Protein AF-A0A176W1T3-F1 (afdb_monomer)

Structure (mmCIF, N/CA/C/O backbone):
data_AF-A0A176W1T3-F1
#
_entry.id   AF-A0A176W1T3-F1
#
loop_
_atom_site.group_PDB
_atom_site.id
_atom_site.type_symbol
_atom_site.label_atom_id
_atom_site.label_alt_id
_atom_site.label_comp_id
_atom_site.label_asym_id
_atom_site.label_entity_id
_atom_site.label_seq_id
_atom_site.pdbx_PDB_ins_code
_atom_site.Cartn_x
_atom_site.Cartn_y
_atom_site.Cartn_z
_atom_site.occupancy
_atom_site.B_iso_or_equiv
_atom_site.auth_seq_id
_atom_site.auth_comp_id
_atom_site.auth_asym_id
_atom_site.auth_atom_id
_atom_site.pdbx_PDB_model_num
ATOM 1 N N . MET A 1 1 ? 8.256 38.496 1.716 1.00 48.00 1 MET A N 1
ATOM 2 C CA . MET A 1 1 ? 7.468 38.099 0.531 1.00 48.00 1 MET A CA 1
ATOM 3 C C . MET A 1 1 ? 6.874 36.731 0.816 1.00 48.00 1 MET A C 1
ATOM 5 O O . MET A 1 1 ? 7.625 35.849 1.205 1.00 48.00 1 MET A O 1
ATOM 9 N N . ARG A 1 2 ? 5.545 36.595 0.754 1.00 49.47 2 ARG A N 1
ATOM 10 C CA . ARG A 1 2 ? 4.837 35.318 0.936 1.00 49.47 2 ARG A CA 1
ATOM 11 C C . ARG A 1 2 ? 4.674 34.691 -0.448 1.00 49.47 2 ARG A C 1
ATOM 13 O O . ARG A 1 2 ? 4.168 35.376 -1.330 1.00 49.47 2 ARG A O 1
ATOM 20 N N . LEU A 1 3 ? 5.127 33.454 -0.632 1.00 58.56 3 LEU A N 1
ATOM 21 C CA . LEU A 1 3 ? 4.857 32.675 -1.840 1.00 58.56 3 LEU A CA 1
ATOM 22 C C . LEU A 1 3 ? 3.615 31.823 -1.566 1.00 58.56 3 LEU A C 1
ATOM 24 O O . LEU A 1 3 ? 3.625 30.981 -0.670 1.00 58.56 3 LEU A O 1
ATOM 28 N N . ILE A 1 4 ? 2.542 32.140 -2.283 1.00 64.44 4 ILE A N 1
ATOM 29 C CA . ILE A 1 4 ? 1.335 31.327 -2.417 1.00 64.44 4 ILE A CA 1
ATOM 30 C C . ILE A 1 4 ? 1.689 30.300 -3.497 1.00 64.44 4 ILE A C 1
ATOM 32 O O . ILE A 1 4 ? 2.109 30.700 -4.581 1.00 64.44 4 ILE A O 1
ATOM 36 N N . LEU A 1 5 ? 1.647 29.010 -3.164 1.00 71.56 5 LEU A N 1
ATOM 37 C CA . LEU A 1 5 ? 1.772 27.938 -4.149 1.00 71.56 5 LEU A CA 1
ATOM 38 C C . LEU A 1 5 ? 0.344 27.577 -4.559 1.00 71.56 5 LEU A C 1
ATOM 40 O O . LEU A 1 5 ? -0.431 27.133 -3.714 1.00 71.56 5 LEU A O 1
ATOM 44 N N . ASP A 1 6 ? 0.007 27.868 -5.810 1.00 65.88 6 ASP A N 1
ATOM 45 C CA . ASP A 1 6 ? -1.298 27.597 -6.398 1.00 65.88 6 ASP A CA 1
ATOM 46 C C . ASP A 1 6 ? -1.494 26.088 -6.618 1.00 65.88 6 ASP A C 1
ATOM 48 O O . ASP A 1 6 ? -0.641 25.399 -7.184 1.00 65.88 6 ASP A O 1
ATOM 52 N N . ASP A 1 7 ? -2.636 25.596 -6.139 1.00 62.62 7 ASP A N 1
ATOM 53 C CA . ASP A 1 7 ? -3.204 24.289 -6.448 1.00 62.62 7 ASP A CA 1
ATOM 54 C C . ASP A 1 7 ? -3.820 24.331 -7.854 1.00 62.62 7 ASP A C 1
ATOM 56 O O . ASP A 1 7 ? -4.924 24.847 -8.018 1.00 62.62 7 ASP A O 1
ATOM 60 N N . ASP A 1 8 ? -3.166 23.731 -8.852 1.00 58.78 8 ASP A N 1
ATOM 61 C CA . ASP A 1 8 ? -3.794 23.461 -10.151 1.00 58.78 8 ASP A CA 1
ATOM 62 C C . ASP A 1 8 ? -3.938 21.956 -10.402 1.00 58.78 8 ASP A C 1
ATOM 64 O O . ASP A 1 8 ? -3.079 21.243 -10.923 1.00 58.78 8 ASP A O 1
ATOM 68 N N . SER A 1 9 ? -5.123 21.508 -10.000 1.00 59.03 9 SER A N 1
ATOM 69 C CA . SER A 1 9 ? -5.827 20.308 -10.425 1.00 59.03 9 SER A CA 1
ATOM 70 C C . SER A 1 9 ? -5.917 20.220 -11.956 1.00 59.03 9 SER A C 1
ATOM 72 O O . SER A 1 9 ? -6.606 21.021 -12.587 1.00 59.03 9 SER A O 1
ATOM 74 N N . SER A 1 10 ? -5.361 19.159 -12.546 1.00 61.75 10 SER A N 1
ATOM 75 C CA . SER A 1 10 ? -5.777 18.695 -13.874 1.00 61.75 10 SER A CA 1
ATOM 76 C C . SER A 1 10 ? -5.846 17.169 -13.918 1.00 61.75 10 SER A C 1
ATOM 78 O O . SER A 1 10 ? -4.853 16.473 -14.115 1.00 61.75 10 SER A O 1
ATOM 80 N N . THR A 1 11 ? -7.050 16.638 -13.703 1.00 57.16 11 THR A N 1
ATOM 81 C CA . THR A 1 11 ? -7.417 15.248 -14.008 1.00 57.16 11 THR A CA 1
ATOM 82 C C . THR A 1 11 ? -8.229 15.233 -15.302 1.00 57.16 11 THR A C 1
ATOM 84 O O . THR A 1 11 ? -9.449 15.084 -15.309 1.00 57.16 11 THR A O 1
ATOM 87 N N . GLU A 1 12 ? -7.544 15.404 -16.434 1.00 51.72 12 GLU A N 1
ATOM 88 C CA . GLU A 1 12 ? -8.120 15.175 -17.761 1.00 51.72 12 GLU A CA 1
ATOM 89 C C . GLU A 1 12 ? -8.316 13.661 -17.973 1.00 51.72 12 GLU A C 1
ATOM 91 O O . GLU A 1 12 ? -7.441 12.939 -18.450 1.00 51.72 12 GLU A O 1
ATOM 96 N N . SER A 1 13 ? -9.487 13.155 -17.583 1.00 53.06 13 SER A N 1
ATOM 97 C CA . SER A 1 13 ? -9.918 11.789 -17.887 1.00 53.06 13 SER A CA 1
ATOM 98 C C . SER A 1 13 ? -10.352 11.684 -19.351 1.00 53.06 13 SER A C 1
ATOM 100 O O . SER A 1 13 ? -11.488 12.003 -19.704 1.00 53.06 13 SER A O 1
ATOM 102 N N . ARG A 1 14 ? -9.463 11.190 -20.221 1.00 57.47 14 ARG A N 1
ATOM 103 C CA . ARG A 1 14 ? -9.829 10.728 -21.569 1.00 57.47 14 ARG A CA 1
ATOM 104 C C . ARG A 1 14 ? -10.506 9.360 -21.495 1.00 57.47 14 ARG A C 1
ATOM 106 O O . ARG A 1 14 ? -9.849 8.324 -21.444 1.00 57.47 14 ARG A O 1
ATOM 113 N N . ALA A 1 15 ? -11.833 9.361 -21.566 1.00 56.00 15 ALA A N 1
ATOM 114 C CA . ALA A 1 15 ? -12.613 8.183 -21.918 1.00 56.00 15 ALA A CA 1
ATOM 115 C C . ALA A 1 15 ? -12.431 7.881 -23.418 1.00 56.00 15 ALA A C 1
ATOM 117 O O . ALA A 1 15 ? -12.989 8.566 -24.276 1.00 56.00 15 ALA A O 1
ATOM 118 N N . VAL A 1 16 ? -11.635 6.862 -23.747 1.00 58.06 16 VAL A N 1
ATOM 119 C CA . VAL A 1 16 ? -11.536 6.338 -25.115 1.00 58.06 16 VAL A CA 1
ATOM 120 C C . VAL A 1 16 ? -12.655 5.322 -25.318 1.00 58.06 16 VAL A C 1
ATOM 122 O O . VAL A 1 16 ? -12.616 4.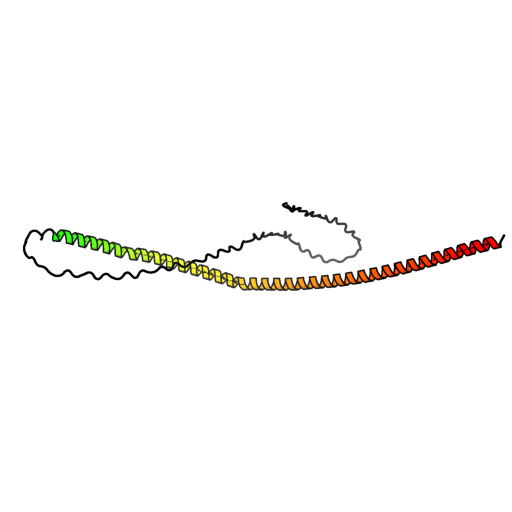209 -24.802 1.00 58.06 16 VAL A O 1
ATOM 125 N N . ALA A 1 17 ? -13.665 5.730 -26.083 1.00 58.53 17 ALA A N 1
ATOM 126 C CA . ALA A 1 17 ? -14.702 4.851 -26.595 1.00 58.53 17 ALA A CA 1
ATOM 127 C C . ALA A 1 17 ? -14.081 3.788 -27.517 1.00 58.53 17 ALA A C 1
ATOM 129 O O . ALA A 1 17 ? -13.533 4.097 -28.577 1.00 58.53 17 ALA A O 1
ATOM 130 N N . SER A 1 18 ? -14.179 2.523 -27.116 1.00 51.31 18 SER A N 1
ATOM 131 C CA . SER A 1 18 ? -13.812 1.370 -27.932 1.00 51.31 18 SER A CA 1
ATOM 132 C C . SER A 1 18 ? -14.786 1.244 -29.106 1.00 51.31 18 SER A C 1
ATOM 134 O O . SER A 1 18 ? -15.924 0.811 -28.937 1.00 51.31 18 SER A O 1
ATOM 136 N N . ARG A 1 19 ? -14.353 1.624 -30.315 1.00 55.66 19 ARG A N 1
ATOM 137 C CA . ARG A 1 19 ? -15.086 1.324 -31.551 1.00 55.66 19 ARG A CA 1
ATOM 138 C C . ARG A 1 19 ? -14.600 0.002 -32.132 1.00 55.66 19 ARG A C 1
ATOM 140 O O . ARG A 1 19 ? -13.658 -0.068 -32.912 1.00 55.66 19 ARG A O 1
ATOM 147 N N . GLU A 1 20 ? -15.311 -1.023 -31.703 1.00 58.28 20 GLU A N 1
ATOM 148 C CA . GLU A 1 20 ? -15.532 -2.322 -32.321 1.00 58.28 20 GLU A CA 1
ATOM 149 C C . GLU A 1 20 ? -15.503 -2.297 -33.867 1.00 58.28 20 GLU A C 1
ATOM 151 O O . GLU A 1 20 ? -16.330 -1.655 -34.519 1.00 58.28 20 GLU A O 1
ATOM 156 N N . ARG A 1 21 ? -14.553 -3.036 -34.454 1.00 53.75 21 ARG A N 1
ATOM 157 C CA . ARG A 1 21 ? -14.669 -3.645 -35.789 1.00 53.75 21 ARG A CA 1
ATOM 158 C C . ARG A 1 21 ? -14.002 -5.016 -35.759 1.00 53.75 21 ARG A C 1
ATOM 160 O O . ARG A 1 21 ? -12.808 -5.147 -36.001 1.00 53.75 21 ARG A O 1
ATOM 167 N N . SER A 1 22 ? -14.792 -6.034 -35.439 1.00 55.31 22 SER A N 1
ATOM 168 C CA . SER A 1 22 ? -14.441 -7.431 -35.662 1.00 55.31 22 SER A CA 1
ATOM 169 C C . SER A 1 22 ? -14.725 -7.779 -37.125 1.00 55.31 22 SER A C 1
ATOM 171 O O . SER A 1 22 ? -15.868 -7.951 -37.547 1.00 55.31 22 SER A O 1
ATOM 173 N N . THR A 1 23 ? -13.670 -7.850 -37.935 1.00 62.97 23 THR A N 1
ATOM 174 C CA . THR A 1 23 ? -13.753 -8.427 -39.279 1.00 62.97 23 THR A CA 1
ATOM 175 C C . THR A 1 23 ? -13.847 -9.941 -39.125 1.00 62.97 23 THR A C 1
ATOM 177 O O . THR A 1 23 ? -12.887 -10.607 -38.748 1.00 62.97 23 THR A O 1
ATOM 180 N N . ARG A 1 24 ? -15.048 -10.469 -39.355 1.00 55.59 24 ARG A N 1
ATOM 181 C CA . ARG A 1 24 ? -15.372 -11.894 -39.358 1.00 55.59 24 ARG A CA 1
ATOM 182 C C . ARG A 1 24 ? -14.963 -12.486 -40.706 1.00 55.59 24 ARG A C 1
ATOM 184 O O . ARG A 1 24 ? -15.693 -12.322 -41.679 1.00 55.59 24 ARG A O 1
ATOM 191 N N . GLU A 1 25 ? -13.829 -13.180 -40.767 1.00 58.53 25 GLU A N 1
ATOM 192 C CA . GLU A 1 25 ? -13.607 -14.159 -41.835 1.00 58.53 25 GLU A CA 1
ATOM 193 C C . GLU A 1 25 ? -14.461 -15.397 -41.552 1.00 58.53 25 GLU A C 1
ATOM 195 O O . GLU A 1 25 ? -14.388 -16.019 -40.491 1.00 58.53 25 GLU A O 1
ATOM 200 N N . ALA A 1 26 ? -15.348 -15.695 -42.496 1.00 59.84 26 ALA A N 1
ATOM 201 C CA . ALA A 1 26 ? -16.238 -16.836 -42.476 1.00 59.84 26 ALA A CA 1
ATOM 202 C C . ALA A 1 26 ? -15.537 -18.034 -43.128 1.00 59.84 26 ALA A C 1
ATOM 204 O O . ALA A 1 26 ? -15.505 -18.144 -44.351 1.00 59.84 26 ALA A O 1
ATOM 205 N N . GLY A 1 27 ? -15.000 -18.933 -42.304 1.00 63.62 27 GLY A N 1
ATOM 206 C CA . GLY A 1 27 ? -14.684 -20.304 -42.701 1.00 63.62 27 GLY A CA 1
ATOM 207 C C . GLY A 1 27 ? -15.820 -21.250 -42.276 1.00 63.62 27 GLY A C 1
ATOM 208 O O . GLY A 1 27 ? -16.266 -21.154 -41.129 1.00 63.62 27 GLY A O 1
ATOM 209 N N . PRO A 1 28 ? -16.324 -22.131 -43.157 1.00 62.34 28 PRO A N 1
ATOM 210 C CA . PRO A 1 28 ? -17.235 -23.216 -42.789 1.00 62.34 28 PRO A CA 1
ATOM 211 C C . PRO A 1 28 ? -16.367 -24.353 -42.203 1.00 62.34 28 PRO A C 1
ATOM 213 O O . PRO A 1 28 ? -15.275 -24.604 -42.687 1.00 62.34 28 PRO A O 1
ATOM 216 N N . GLU A 1 29 ? -16.673 -24.977 -41.071 1.00 51.97 29 GLU A N 1
ATOM 217 C CA . GLU A 1 29 ? -17.660 -26.046 -40.953 1.00 51.97 29 GLU A CA 1
ATOM 218 C C . GLU A 1 29 ? -17.771 -26.457 -39.475 1.00 51.97 29 GLU A C 1
ATOM 220 O O . GLU A 1 29 ? -16.791 -26.806 -38.825 1.00 51.97 29 GLU A O 1
ATOM 225 N N . ALA A 1 30 ? -19.002 -26.409 -38.970 1.00 56.12 30 ALA A N 1
ATOM 226 C CA . ALA A 1 30 ? -19.657 -27.526 -38.299 1.00 56.12 30 ALA A CA 1
ATOM 227 C C . ALA A 1 30 ? -18.855 -28.318 -37.238 1.00 56.12 30 ALA A C 1
ATOM 229 O O . ALA A 1 30 ? -18.073 -29.209 -37.549 1.00 56.12 30 ALA A O 1
ATOM 230 N N . ASN A 1 31 ? -19.200 -28.136 -35.959 1.00 54.75 31 ASN A N 1
ATOM 231 C CA . ASN A 1 31 ? -20.106 -29.076 -35.292 1.00 54.75 31 ASN A CA 1
ATOM 232 C C . ASN A 1 31 ? -20.513 -28.596 -33.895 1.00 54.75 31 ASN A C 1
ATOM 234 O O . ASN A 1 31 ? -19.821 -27.857 -33.202 1.00 54.75 31 ASN A O 1
ATOM 238 N N . MET A 1 32 ? -21.736 -28.977 -33.560 1.00 53.44 32 MET A N 1
ATOM 239 C CA . MET A 1 32 ? -22.568 -28.490 -32.475 1.00 53.44 32 MET A CA 1
ATOM 240 C C . MET A 1 32 ? -22.122 -29.042 -31.119 1.00 53.44 32 MET A C 1
ATOM 242 O O . MET A 1 32 ? -21.924 -30.242 -31.004 1.00 53.44 32 MET A O 1
ATOM 246 N N . ILE A 1 33 ? -22.127 -28.205 -30.081 1.00 62.22 33 ILE A N 1
ATOM 247 C CA . ILE A 1 33 ? -22.771 -28.503 -28.794 1.00 62.22 33 ILE A CA 1
ATOM 248 C C . ILE A 1 33 ? -23.143 -27.156 -28.173 1.00 62.22 33 ILE A C 1
ATOM 250 O O . ILE A 1 33 ? -22.310 -26.310 -27.858 1.00 62.22 33 ILE A O 1
ATOM 254 N N . LYS A 1 34 ? -24.455 -26.929 -28.127 1.00 63.50 34 LYS A N 1
ATOM 255 C CA . LYS A 1 34 ? -25.085 -25.831 -27.411 1.00 63.50 34 LYS A CA 1
ATOM 256 C C . LYS A 1 34 ? -25.120 -26.235 -25.946 1.00 63.50 34 LYS A C 1
ATOM 258 O O . LYS A 1 34 ? -25.828 -27.183 -25.626 1.00 63.50 34 LYS A O 1
ATOM 263 N N . GLU A 1 35 ? -24.500 -25.457 -25.073 1.00 53.16 35 GLU A N 1
ATOM 264 C CA . GLU A 1 35 ? -25.066 -25.288 -23.744 1.00 53.16 35 GLU A CA 1
ATOM 265 C C . GLU A 1 35 ? -25.065 -23.818 -23.355 1.00 53.16 35 GLU A C 1
ATOM 267 O O . GLU A 1 35 ? -24.175 -23.031 -23.669 1.00 53.16 35 GLU A O 1
ATOM 272 N N . LYS A 1 36 ? -26.222 -23.446 -22.836 1.00 62.66 36 LYS A N 1
ATOM 273 C CA . LYS A 1 36 ? -26.799 -22.122 -22.776 1.00 62.66 36 LYS A CA 1
ATOM 274 C C . LYS A 1 36 ? -26.901 -21.837 -21.295 1.00 62.66 36 LYS A C 1
ATOM 276 O O . LYS A 1 36 ? -27.850 -22.308 -20.678 1.00 62.66 36 LYS A O 1
ATOM 281 N N . GLU A 1 37 ? -25.962 -21.088 -20.736 1.00 48.50 37 GLU A N 1
ATOM 282 C CA . GLU A 1 37 ? -26.088 -20.643 -19.353 1.00 48.50 37 GLU A CA 1
ATOM 283 C C . GLU A 1 37 ? -26.195 -19.123 -19.299 1.00 48.50 37 GLU A C 1
ATOM 285 O O . GLU A 1 37 ? -25.316 -18.369 -19.716 1.00 48.50 37 GLU A O 1
ATOM 290 N N . ALA A 1 38 ? -27.375 -18.688 -18.868 1.00 57.53 38 ALA A N 1
ATOM 291 C CA . ALA A 1 38 ? -27.758 -17.304 -18.718 1.00 57.53 38 ALA A CA 1
ATOM 292 C C . ALA A 1 38 ? -26.970 -16.678 -17.562 1.00 57.53 38 ALA A C 1
ATOM 294 O O . ALA A 1 38 ? -27.214 -17.001 -16.399 1.00 57.53 38 ALA A O 1
ATOM 295 N N . SER A 1 39 ? -26.074 -15.734 -17.855 1.00 53.50 39 SER A N 1
ATOM 296 C CA . SER A 1 39 ? -25.518 -14.883 -16.808 1.00 53.50 39 SER A CA 1
ATOM 297 C C . SER A 1 39 ? -26.555 -13.817 -16.443 1.00 53.50 39 SER A C 1
ATOM 299 O O . SER A 1 39 ? -26.785 -12.827 -17.137 1.00 53.50 39 SER A O 1
ATOM 301 N N . ALA A 1 40 ? -27.251 -14.063 -15.334 1.00 52.88 40 ALA A N 1
ATOM 302 C CA . ALA A 1 40 ? -28.036 -13.048 -14.656 1.00 52.88 40 ALA A CA 1
ATOM 303 C C . ALA A 1 40 ? -27.104 -11.881 -14.300 1.00 52.88 40 ALA A C 1
ATOM 305 O O . ALA A 1 40 ? -26.154 -12.037 -13.530 1.00 52.88 40 ALA A O 1
ATOM 306 N N . GLY A 1 41 ? -27.373 -10.720 -14.901 1.00 56.44 41 GLY A N 1
ATOM 307 C CA . GLY A 1 41 ? -26.617 -9.492 -14.709 1.00 56.44 41 GLY A CA 1
ATOM 308 C C . GLY A 1 41 ? -26.560 -9.093 -13.240 1.00 56.44 41 GLY A C 1
ATOM 309 O O . GLY A 1 41 ? -27.507 -8.530 -12.694 1.00 56.44 41 GLY A O 1
ATOM 310 N N . LYS A 1 42 ? -25.418 -9.351 -12.606 1.00 60.03 42 LYS A N 1
ATOM 311 C CA . LYS A 1 42 ? -25.062 -8.739 -11.331 1.00 60.03 42 LYS A CA 1
ATOM 312 C C . LYS A 1 42 ? -24.403 -7.403 -11.641 1.00 60.03 42 LYS A C 1
ATOM 314 O O . LYS A 1 42 ? -23.303 -7.352 -12.185 1.00 60.03 42 LYS A O 1
ATOM 319 N N . ARG A 1 43 ? -25.116 -6.319 -11.333 1.00 60.72 43 ARG A N 1
ATOM 320 C CA . ARG A 1 43 ? -24.550 -4.967 -11.320 1.00 60.72 43 ARG A CA 1
ATOM 321 C C . ARG A 1 43 ? -23.388 -4.931 -10.314 1.00 60.72 43 ARG A C 1
ATOM 323 O O . ARG A 1 43 ? -23.576 -5.424 -9.201 1.00 60.72 43 ARG A O 1
ATOM 330 N N . PRO A 1 44 ? -22.230 -4.344 -10.656 1.00 59.59 44 PRO A N 1
ATOM 331 C CA . PRO A 1 44 ? -21.176 -4.079 -9.688 1.00 59.59 44 PRO A CA 1
ATOM 332 C C . PRO A 1 44 ? -21.695 -3.054 -8.679 1.00 59.59 44 PRO A C 1
ATOM 334 O O . PRO A 1 44 ? -21.943 -1.900 -9.023 1.00 59.59 44 PRO A O 1
ATOM 337 N N . TRP A 1 45 ? -21.918 -3.483 -7.441 1.00 55.34 45 TRP A N 1
ATOM 338 C CA . TRP A 1 45 ? -22.209 -2.566 -6.349 1.00 55.34 45 TRP A CA 1
ATOM 339 C C . TRP A 1 45 ? -20.866 -2.044 -5.837 1.00 55.34 45 TRP A C 1
ATOM 341 O O . TRP A 1 45 ? -20.195 -2.688 -5.038 1.00 55.34 45 TRP A O 1
ATOM 351 N N . THR A 1 46 ? -20.433 -0.898 -6.355 1.00 43.53 46 THR A N 1
ATOM 352 C CA . THR A 1 46 ? -19.297 -0.148 -5.816 1.00 43.53 46 THR A CA 1
ATOM 353 C C . THR A 1 46 ? -19.766 0.582 -4.564 1.00 43.53 46 THR A C 1
ATOM 355 O O . THR A 1 46 ? -20.251 1.711 -4.631 1.00 43.53 46 THR A O 1
ATOM 358 N N . SER A 1 47 ? -19.688 -0.073 -3.407 1.00 50.78 47 SER A N 1
ATOM 359 C CA . SER A 1 47 ? -19.756 0.630 -2.129 1.00 50.78 47 SER A CA 1
ATOM 360 C C . SER A 1 47 ? -18.406 1.305 -1.892 1.00 50.78 47 SER A C 1
ATOM 362 O O . SER A 1 47 ? -17.498 0.715 -1.309 1.00 50.78 47 SER A O 1
ATOM 364 N N . GLU A 1 48 ? -18.269 2.533 -2.388 1.00 52.31 48 GLU A N 1
ATOM 365 C CA . GLU A 1 48 ? -17.227 3.471 -1.972 1.00 52.31 48 GLU A CA 1
ATOM 366 C C . GLU A 1 48 ? -17.494 3.823 -0.501 1.00 52.31 48 GLU A C 1
ATOM 368 O O . GLU A 1 48 ? -18.211 4.768 -0.169 1.00 52.31 48 GLU A O 1
ATOM 373 N N . VAL A 1 49 ? -16.985 2.987 0.404 1.00 52.75 49 VAL A N 1
ATOM 374 C CA . VAL A 1 49 ? -16.945 3.288 1.833 1.00 52.75 49 VAL A CA 1
ATOM 375 C C . VAL A 1 49 ? -15.878 4.358 2.000 1.00 52.75 49 VAL A C 1
ATOM 377 O O . VAL A 1 49 ? -14.689 4.072 2.109 1.00 52.75 49 VAL A O 1
ATOM 380 N N . ARG A 1 50 ? -16.308 5.620 1.958 1.00 48.94 50 ARG A N 1
ATOM 381 C CA . ARG A 1 50 ? -15.491 6.752 2.388 1.00 48.94 50 ARG A CA 1
ATOM 382 C C . ARG A 1 50 ? -15.169 6.556 3.863 1.00 48.94 50 ARG A C 1
ATOM 384 O O . ARG A 1 50 ? -15.981 6.870 4.729 1.00 48.94 50 ARG A O 1
ATOM 391 N N . SER A 1 51 ? -13.995 6.002 4.138 1.00 53.47 51 SER A N 1
ATOM 392 C CA . SER A 1 51 ? -13.419 5.979 5.475 1.00 53.47 51 SER A CA 1
ATOM 393 C C . SER A 1 51 ? -13.136 7.415 5.885 1.00 53.47 51 SER A C 1
ATOM 395 O O . SER A 1 51 ? -12.149 8.018 5.470 1.00 53.47 51 SER A O 1
ATOM 397 N N . THR A 1 52 ? -14.041 7.983 6.675 1.00 54.97 52 THR A N 1
ATOM 398 C CA . THR A 1 52 ? -13.795 9.230 7.388 1.00 54.97 52 THR A CA 1
ATOM 399 C C . THR A 1 52 ? -12.550 9.023 8.255 1.00 54.97 52 THR A C 1
ATOM 401 O O . THR A 1 52 ? -12.540 8.079 9.051 1.00 54.97 52 THR A O 1
ATOM 404 N N . PRO A 1 53 ? -11.494 9.843 8.124 1.00 53.91 53 PRO A N 1
ATOM 405 C CA . PRO A 1 53 ? -10.340 9.750 9.003 1.00 53.91 53 PRO A CA 1
ATOM 406 C C . PRO A 1 53 ? -10.796 10.056 10.431 1.00 53.91 53 PRO A C 1
ATOM 408 O O . PRO A 1 53 ? -11.136 11.186 10.775 1.00 53.91 53 PRO A O 1
ATOM 411 N N . VAL A 1 54 ? -10.868 9.010 11.253 1.00 63.91 54 VAL A N 1
ATOM 412 C CA . VAL A 1 54 ? -11.102 9.130 12.690 1.00 63.91 54 VAL A CA 1
ATOM 413 C C . VAL A 1 54 ? -9.831 9.715 13.285 1.00 63.91 54 VAL A C 1
ATOM 415 O O . VAL A 1 54 ? -8.809 9.034 13.385 1.00 63.91 54 VAL A O 1
ATOM 418 N N . GLU A 1 55 ? -9.882 10.996 13.645 1.00 58.19 55 GLU A N 1
ATOM 419 C CA . GLU A 1 55 ? -8.798 11.627 14.387 1.00 58.19 55 GLU A CA 1
ATOM 420 C C . GLU A 1 55 ? -8.551 10.869 15.703 1.00 58.19 55 GLU A C 1
ATOM 422 O O . GLU A 1 55 ? -9.493 10.644 16.476 1.00 58.19 55 GLU A O 1
ATOM 427 N N . PRO A 1 56 ? -7.296 10.489 16.010 1.00 50.12 56 PRO A N 1
ATOM 428 C CA . PRO A 1 56 ? -6.956 9.894 17.290 1.00 50.12 56 PRO A CA 1
ATOM 429 C C . PRO A 1 56 ? -7.146 10.937 18.390 1.00 50.12 56 PRO A C 1
ATOM 431 O O . PRO A 1 56 ? -6.310 11.815 18.607 1.00 50.12 56 PRO A O 1
ATOM 434 N N . SER A 1 57 ? -8.258 10.825 19.109 1.00 57.38 57 SER A N 1
ATOM 435 C CA . SER A 1 57 ? -8.578 11.668 20.254 1.00 57.38 57 SER A CA 1
ATOM 436 C C . SER A 1 57 ? -7.577 11.412 21.394 1.00 57.38 57 SER A C 1
ATOM 438 O O . SER A 1 57 ? -7.773 10.561 22.261 1.00 57.38 57 SER A O 1
ATOM 440 N N . ARG A 1 58 ? -6.448 12.133 21.389 1.00 56.03 58 ARG A N 1
ATOM 441 C CA . ARG A 1 58 ? -5.474 12.160 22.491 1.00 56.03 58 ARG A CA 1
ATOM 442 C C . ARG A 1 58 ? -5.995 13.048 23.617 1.00 56.03 58 ARG A C 1
ATOM 444 O O . ARG A 1 58 ? -5.580 14.191 23.771 1.00 56.03 58 ARG A O 1
ATOM 451 N N . ALA A 1 59 ? -6.862 12.493 24.455 1.00 47.38 59 ALA A N 1
ATOM 452 C CA . ALA A 1 59 ? -7.194 13.067 25.754 1.00 47.38 59 ALA A CA 1
ATOM 453 C C . ALA A 1 59 ? -6.477 12.293 26.873 1.00 47.38 59 ALA A C 1
ATOM 455 O O . ALA A 1 59 ? -7.080 11.505 27.594 1.00 47.38 59 ALA A O 1
ATOM 456 N N . ILE A 1 60 ? -5.175 12.540 27.051 1.00 52.84 60 ILE A N 1
ATOM 457 C CA . ILE A 1 60 ? -4.470 12.167 28.287 1.00 52.84 60 ILE A CA 1
ATOM 458 C C . ILE A 1 60 ? -4.858 13.202 29.344 1.00 52.84 60 ILE A C 1
ATOM 460 O O . ILE A 1 60 ? -4.207 14.233 29.513 1.00 52.84 60 ILE A O 1
ATOM 464 N N . ARG A 1 61 ? -5.961 12.950 30.051 1.00 57.44 61 ARG A N 1
ATOM 465 C CA . ARG A 1 61 ? -6.261 13.665 31.292 1.00 57.44 61 ARG A CA 1
ATOM 466 C C . ARG A 1 61 ? -5.458 13.010 32.404 1.00 57.44 61 ARG A C 1
ATOM 468 O O . ARG A 1 61 ? -5.783 11.940 32.901 1.00 57.44 61 ARG A O 1
ATOM 475 N N . LYS A 1 62 ? -4.357 13.675 32.738 1.00 65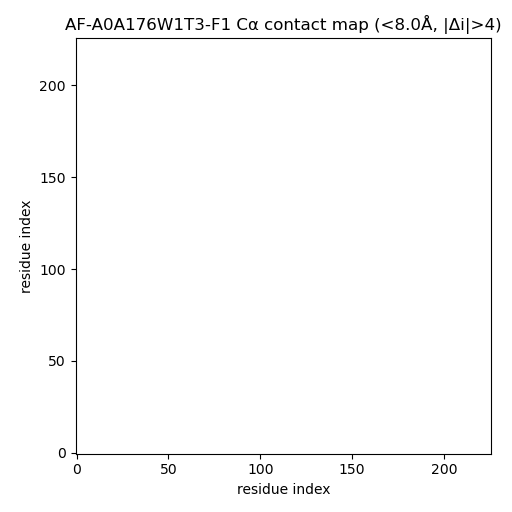.62 62 LYS A N 1
ATOM 476 C CA . LYS A 1 62 ? -3.518 13.420 33.903 1.00 65.62 62 LYS A CA 1
ATOM 477 C C . LYS A 1 62 ? -4.339 13.808 35.137 1.00 65.62 62 LYS A C 1
ATOM 479 O O . LYS A 1 62 ? -4.317 14.966 35.547 1.00 65.62 62 LYS A O 1
ATOM 484 N N . ASP A 1 63 ? -5.132 12.871 35.652 1.00 53.53 63 ASP A N 1
ATOM 485 C CA . ASP A 1 63 ? -5.895 13.073 36.880 1.00 53.53 63 ASP A CA 1
ATOM 486 C C . ASP A 1 63 ? -4.912 13.156 38.050 1.00 53.53 63 ASP A C 1
ATOM 488 O O . ASP A 1 63 ? -4.236 12.197 38.432 1.00 53.53 63 ASP A O 1
ATOM 492 N N . LYS A 1 64 ? -4.720 14.384 38.520 1.00 67.44 64 LYS A N 1
ATOM 493 C CA . LYS A 1 64 ? -3.789 14.722 39.584 1.00 67.44 64 LYS A CA 1
ATOM 494 C C . LYS A 1 64 ? -4.545 14.463 40.877 1.00 67.44 64 LYS A C 1
ATOM 496 O O . LYS A 1 64 ? -5.282 15.327 41.346 1.00 67.44 64 LYS A O 1
ATOM 501 N N . GLY A 1 65 ? -4.379 13.242 41.387 1.00 59.62 65 GLY A N 1
ATOM 502 C CA . GLY A 1 65 ? -4.993 12.760 42.616 1.00 59.62 65 GLY A CA 1
ATOM 503 C C . GLY A 1 65 ? -4.977 13.825 43.707 1.00 59.62 65 GLY A C 1
ATOM 504 O O . GLY A 1 65 ? -3.920 14.244 44.182 1.00 59.62 65 GLY A O 1
ATOM 505 N N . LYS A 1 66 ? -6.170 14.278 44.093 1.00 59.25 66 LYS A N 1
ATOM 506 C CA . LYS A 1 66 ? -6.363 15.031 45.326 1.00 59.25 66 LYS A CA 1
ATOM 507 C C . LYS A 1 66 ? -6.244 14.039 46.475 1.00 59.25 66 LYS A C 1
ATOM 509 O O . LYS A 1 66 ? -7.138 13.230 46.698 1.00 59.25 66 LYS A O 1
ATOM 514 N N . ALA A 1 67 ? -5.131 14.115 47.194 1.00 54.88 67 ALA A N 1
ATOM 515 C CA . ALA A 1 67 ? -5.013 13.530 48.517 1.00 54.88 67 ALA A CA 1
ATOM 516 C C . ALA A 1 67 ? -6.034 14.225 49.433 1.00 54.88 67 ALA A C 1
ATOM 518 O O . ALA A 1 67 ? -5.836 15.365 49.851 1.00 54.88 67 ALA A O 1
ATOM 519 N N . VAL A 1 68 ? -7.162 13.561 49.686 1.00 55.22 68 VAL A N 1
ATOM 520 C CA . VAL A 1 68 ? -8.103 13.950 50.737 1.00 55.22 68 VAL A CA 1
ATOM 521 C C . VAL A 1 68 ? -7.459 13.535 52.055 1.00 55.22 68 VAL A C 1
ATOM 523 O O . VAL A 1 68 ? -7.485 12.371 52.447 1.00 55.22 68 VAL A O 1
ATOM 526 N N . LEU A 1 69 ? -6.800 14.500 52.692 1.00 65.75 69 LEU A N 1
ATOM 527 C CA . LEU A 1 69 ? -6.309 14.405 54.058 1.00 65.75 69 LEU A CA 1
ATOM 528 C C . LEU A 1 69 ? -7.533 14.253 54.972 1.00 65.75 69 LEU A C 1
ATOM 530 O O . LEU A 1 69 ? -8.224 15.229 55.250 1.00 65.75 69 LEU A O 1
ATOM 534 N N . MET A 1 70 ? -7.846 13.024 55.386 1.00 60.94 70 MET A N 1
ATOM 535 C CA . MET A 1 70 ? -8.848 12.799 56.423 1.00 60.94 70 MET A CA 1
ATOM 536 C C . MET A 1 70 ? -8.284 13.309 57.748 1.00 60.94 70 MET A C 1
ATOM 538 O O . MET A 1 70 ? -7.406 12.696 58.356 1.00 60.94 70 MET A O 1
ATOM 542 N N . GLU A 1 71 ? -8.779 14.471 58.155 1.00 52.72 71 GLU A N 1
ATOM 543 C CA . GLU A 1 71 ? -8.573 15.054 59.469 1.00 52.72 71 GLU A CA 1
ATOM 544 C C . GLU A 1 71 ? -9.124 14.091 60.528 1.00 52.72 71 GLU A C 1
ATOM 546 O O . GLU A 1 71 ? -10.327 13.850 60.642 1.00 52.72 71 GLU A O 1
ATOM 551 N N . LYS A 1 72 ? -8.209 13.478 61.277 1.00 56.16 72 LYS A N 1
ATOM 552 C CA . LYS A 1 72 ? -8.508 12.633 62.429 1.00 56.16 72 LYS A CA 1
ATOM 553 C C . LYS A 1 72 ? -8.944 13.553 63.573 1.00 56.16 72 LYS A C 1
ATOM 555 O O . LYS A 1 72 ? -8.117 13.991 64.365 1.00 56.16 72 LYS A O 1
ATOM 560 N N . VAL A 1 73 ? -10.233 13.887 63.609 1.00 64.31 73 VAL A N 1
ATOM 561 C CA . VAL A 1 73 ? -10.855 14.659 64.693 1.00 64.31 73 VAL A CA 1
ATOM 562 C C . VAL A 1 73 ? -10.788 13.839 65.983 1.00 64.31 73 VAL A C 1
ATOM 564 O O . VAL A 1 73 ? -11.379 12.764 66.091 1.00 64.31 73 VAL A O 1
ATOM 567 N N . SER A 1 74 ? -10.020 14.337 66.949 1.00 58.50 74 SER A N 1
ATOM 568 C CA . SER A 1 74 ? -9.914 13.785 68.299 1.00 58.50 74 SER A CA 1
ATOM 569 C C . SER A 1 74 ? -11.251 13.900 69.049 1.00 58.50 74 SER A C 1
ATOM 571 O O . SER A 1 74 ? -11.878 14.959 68.998 1.00 58.50 74 SER A O 1
ATOM 573 N N . PRO A 1 75 ? -11.680 12.869 69.798 1.00 60.69 75 PRO A N 1
ATOM 574 C CA . PRO A 1 75 ? -12.821 12.979 70.696 1.00 60.69 75 PRO A CA 1
ATOM 575 C C . PRO A 1 75 ? -12.449 13.880 71.883 1.00 60.69 75 PRO A C 1
ATOM 577 O O . PRO A 1 75 ? -11.502 13.595 72.618 1.00 60.69 75 PRO A O 1
ATOM 580 N N . ARG A 1 76 ? -13.177 14.992 72.047 1.00 56.00 76 ARG A N 1
ATOM 581 C CA . ARG A 1 76 ? -13.129 15.816 73.260 1.00 56.00 76 ARG A CA 1
ATOM 582 C C . ARG A 1 76 ? -13.617 14.978 74.440 1.00 56.00 76 ARG A C 1
ATOM 584 O O . ARG A 1 76 ? -14.684 14.376 74.377 1.00 56.00 76 ARG A O 1
ATOM 591 N N . GLN A 1 77 ? -12.805 14.940 75.489 1.00 52.75 77 GLN A N 1
ATOM 592 C CA . GLN A 1 77 ? -13.220 14.521 76.818 1.00 52.75 77 GLN A CA 1
ATOM 593 C C . GLN A 1 77 ? -14.054 15.660 77.400 1.00 52.75 77 GLN A C 1
ATOM 595 O O . GLN A 1 77 ? -13.539 16.766 77.558 1.00 52.75 77 GLN A O 1
ATOM 600 N N . ASP A 1 78 ? -15.333 15.400 77.656 1.00 51.88 78 ASP A N 1
ATOM 601 C CA . ASP A 1 78 ? -16.169 16.316 78.419 1.00 51.88 78 ASP A CA 1
ATOM 602 C C . ASP A 1 78 ? -15.802 16.201 79.899 1.00 51.88 78 ASP A C 1
ATOM 604 O O . ASP A 1 78 ? -15.785 15.119 80.494 1.00 51.88 78 ASP A O 1
ATOM 608 N N . GLU A 1 79 ? -15.442 17.354 80.453 1.00 57.28 79 GLU A N 1
ATOM 609 C CA . GLU A 1 79 ? -15.148 17.571 81.857 1.00 57.28 79 GLU A CA 1
ATOM 610 C C . GLU A 1 79 ? -16.389 17.304 82.709 1.00 57.28 79 GLU A C 1
ATOM 612 O O . GLU A 1 79 ? -17.496 17.760 82.424 1.00 57.28 79 GLU A O 1
ATOM 617 N N . VAL A 1 80 ? -16.164 16.563 83.788 1.00 57.41 80 VAL A N 1
ATOM 618 C CA . VAL A 1 80 ? -17.119 16.298 84.860 1.00 57.41 80 VAL A CA 1
ATOM 619 C C . VAL A 1 80 ? -17.295 17.571 85.699 1.00 57.41 80 VAL A C 1
ATOM 621 O O . VAL A 1 80 ? -16.309 18.024 86.288 1.00 57.41 80 VAL A O 1
ATOM 624 N N . PRO A 1 81 ? -18.512 18.130 85.848 1.00 59.22 81 PRO A N 1
ATOM 625 C CA . PRO A 1 81 ? -18.768 19.161 86.844 1.00 59.22 81 PRO A CA 1
ATOM 626 C C . PRO A 1 81 ? -18.942 18.525 88.224 1.00 59.22 81 PRO A C 1
ATOM 628 O O . PRO A 1 81 ? -19.818 17.691 88.456 1.00 59.22 81 PRO A O 1
ATOM 631 N N . SER A 1 82 ? -18.049 18.937 89.118 1.00 50.44 82 SER A N 1
ATOM 632 C CA . SER A 1 82 ? -17.998 18.620 90.540 1.00 50.44 82 SER A CA 1
ATOM 633 C C . SER A 1 82 ? -19.150 19.258 91.322 1.00 50.44 82 SER A C 1
ATOM 635 O O . SER A 1 82 ? -19.663 20.315 90.969 1.00 50.44 82 SER A O 1
ATOM 637 N N . ALA A 1 83 ? -19.485 18.580 92.417 1.00 52.31 83 ALA A N 1
ATOM 638 C CA . ALA A 1 83 ? -20.529 18.843 93.393 1.00 52.31 83 ALA A CA 1
ATOM 639 C C . ALA A 1 83 ? -20.545 20.254 94.019 1.00 52.31 83 ALA A C 1
ATOM 641 O O . ALA A 1 83 ? -19.499 20.844 94.285 1.00 52.31 83 ALA A O 1
ATOM 642 N N . GLY A 1 84 ? -21.765 20.693 94.336 1.00 43.81 84 GLY A N 1
ATOM 643 C CA . GLY A 1 84 ? -22.145 21.787 95.238 1.00 43.81 84 GLY A CA 1
ATOM 644 C C . GLY A 1 84 ? -23.671 21.909 95.170 1.00 43.81 84 GLY A C 1
ATOM 645 O O . GLY A 1 84 ? -24.201 22.293 94.135 1.00 43.81 84 GLY A O 1
ATOM 646 N N . GLU A 1 85 ? -24.408 21.216 96.040 1.00 47.88 85 GLU A N 1
ATOM 647 C CA . GLU A 1 85 ? -24.985 21.795 97.268 1.00 47.88 85 GLU A CA 1
ATOM 648 C C . GLU A 1 85 ? -25.845 23.031 96.970 1.00 47.88 85 GLU A C 1
ATOM 650 O O . GLU A 1 85 ? -25.323 24.102 96.698 1.00 47.88 85 GLU A O 1
ATOM 655 N N . ASP A 1 86 ? -27.171 22.853 96.969 1.00 43.06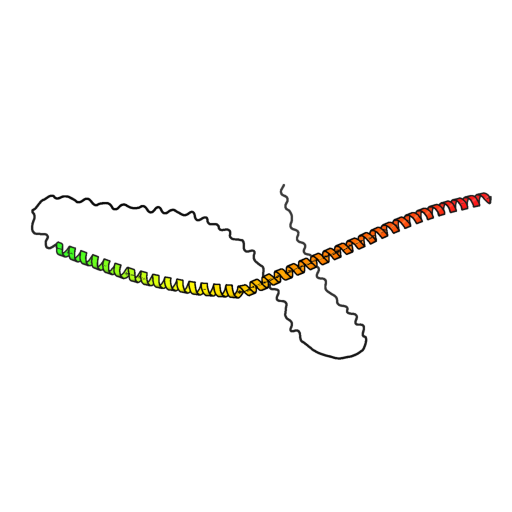 86 ASP A N 1
ATOM 656 C CA . ASP A 1 86 ? -28.048 23.558 97.909 1.00 43.06 86 ASP A CA 1
ATOM 657 C C . ASP A 1 86 ? -29.481 23.013 97.817 1.00 43.06 86 ASP A C 1
ATOM 659 O O . ASP A 1 86 ? -30.181 23.082 96.807 1.00 43.06 86 ASP A O 1
ATOM 663 N N . THR A 1 87 ? -29.892 22.405 98.924 1.00 57.06 87 THR A N 1
ATOM 664 C CA . THR A 1 87 ? -31.259 22.017 99.256 1.00 57.06 87 THR A CA 1
ATOM 665 C C . THR A 1 87 ? -32.112 23.258 99.501 1.00 57.06 87 THR A C 1
ATOM 667 O O . THR A 1 87 ? -31.665 24.127 100.246 1.00 57.06 87 THR A O 1
ATOM 670 N N . SER A 1 88 ? -33.351 23.271 98.987 1.00 51.44 88 SER A N 1
ATOM 671 C CA . SER A 1 88 ? -34.541 23.961 99.539 1.00 51.44 88 SER A CA 1
ATOM 672 C C . SER A 1 88 ? -35.308 24.794 98.502 1.00 51.44 88 SER A C 1
ATOM 674 O O . SER A 1 88 ? -35.009 25.965 98.286 1.00 51.44 88 SER A O 1
ATOM 676 N N . ALA A 1 89 ? -36.323 24.177 97.888 1.00 47.72 89 ALA A N 1
ATOM 677 C CA . ALA A 1 89 ? -37.617 24.785 97.547 1.00 47.72 89 ALA A CA 1
ATOM 678 C C . ALA A 1 89 ? -38.511 23.699 96.922 1.00 47.72 89 ALA A C 1
ATOM 680 O O . ALA A 1 89 ? -38.472 23.426 95.723 1.00 47.72 89 ALA A O 1
ATOM 681 N N . GLU A 1 90 ? -39.261 23.035 97.795 1.00 50.38 90 GLU A N 1
ATOM 682 C CA . GLU A 1 90 ? -40.293 22.052 97.495 1.00 50.38 90 GLU A CA 1
ATOM 683 C C . GLU A 1 90 ? -41.478 22.641 96.707 1.00 50.38 90 GLU A C 1
ATOM 685 O O . GLU A 1 90 ? -41.842 23.808 96.836 1.00 50.38 90 GLU A O 1
ATOM 690 N N . GLU A 1 91 ? -42.113 21.744 95.948 1.00 50.88 91 GLU A N 1
ATOM 691 C CA . GLU A 1 91 ? -43.566 21.704 95.740 1.00 50.88 91 GLU A CA 1
ATOM 692 C C . GLU A 1 91 ? -44.238 22.810 94.920 1.00 50.88 91 GLU A C 1
ATOM 694 O O . GLU A 1 91 ? -45.236 23.405 95.315 1.00 50.88 91 GLU A O 1
ATOM 699 N N . SER A 1 92 ? -43.809 22.982 93.671 1.00 52.78 92 SER A N 1
ATOM 700 C CA . SER A 1 92 ? -44.749 23.373 92.596 1.00 52.78 92 SER A CA 1
ATOM 701 C C . SER A 1 92 ? -44.428 22.760 91.219 1.00 52.78 92 SER A C 1
ATOM 703 O O . SER A 1 92 ? -45.025 23.140 90.216 1.00 52.78 92 SER A O 1
ATOM 705 N N . GLN A 1 93 ? -43.506 21.788 91.134 1.00 51.88 93 GLN A N 1
ATOM 706 C CA . GLN A 1 93 ? -42.941 21.299 89.860 1.00 51.88 93 GLN A CA 1
ATOM 707 C C . GLN A 1 93 ? -43.416 19.908 89.394 1.00 51.88 93 GLN A C 1
ATOM 709 O O . GLN A 1 93 ? -43.107 19.503 88.274 1.00 51.88 93 GLN A O 1
ATOM 714 N N . SER A 1 94 ? -44.205 19.181 90.189 1.00 53.81 94 SER A N 1
ATOM 715 C CA . SER A 1 94 ? -44.673 17.821 89.855 1.00 53.81 94 SER A CA 1
ATOM 716 C C . SER A 1 94 ? -45.705 17.770 88.716 1.00 53.81 94 SER A C 1
ATOM 718 O O . SER A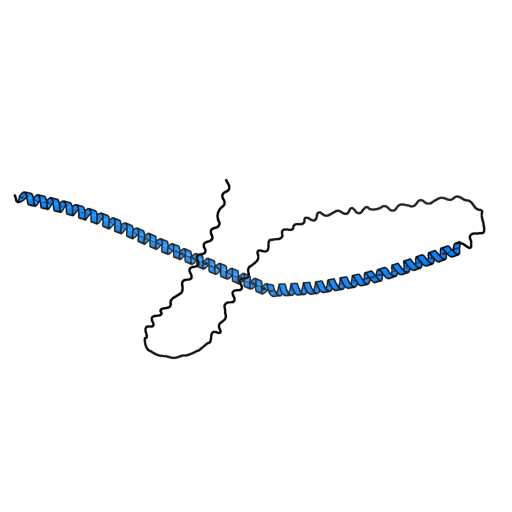 1 94 ? -45.971 16.701 88.168 1.00 53.81 94 SER A O 1
ATOM 720 N N . GLN A 1 95 ? -46.248 18.919 88.296 1.00 51.22 95 GLN A N 1
ATOM 721 C CA . GLN A 1 95 ? -47.193 19.004 87.177 1.00 51.22 95 GLN A CA 1
ATOM 722 C C . GLN A 1 95 ? -46.514 19.296 85.821 1.00 51.22 95 GLN A C 1
ATOM 724 O O . GLN A 1 95 ? -47.061 18.932 84.782 1.00 51.22 95 GLN A O 1
ATOM 729 N N . ALA A 1 96 ? -45.305 19.879 85.809 1.00 53.53 96 ALA A N 1
ATOM 730 C CA . ALA A 1 96 ? -44.573 20.223 84.579 1.00 53.53 96 ALA A CA 1
ATOM 731 C C . ALA A 1 96 ? -43.727 19.061 84.010 1.00 53.53 96 ALA A C 1
ATOM 733 O O . ALA A 1 96 ? -43.437 19.031 82.811 1.00 53.53 96 ALA A O 1
ATOM 734 N N . PHE A 1 97 ? -43.374 18.075 84.841 1.00 57.75 97 PHE A N 1
ATOM 735 C CA . PHE A 1 97 ? -42.579 16.913 84.425 1.00 57.75 97 PHE A CA 1
ATOM 736 C C . PHE A 1 97 ? -43.335 15.976 83.466 1.00 57.75 97 PHE A C 1
ATOM 738 O O . PHE A 1 97 ? -42.778 15.529 82.468 1.00 57.75 97 PHE A O 1
ATOM 745 N N . ASN A 1 98 ? -44.643 15.791 83.665 1.00 67.81 98 ASN A N 1
ATOM 746 C CA . ASN A 1 98 ? -45.436 14.873 82.840 1.00 67.81 98 ASN A CA 1
ATOM 747 C C . ASN A 1 98 ? -45.620 15.350 81.386 1.00 67.81 98 ASN A C 1
ATOM 749 O O . ASN A 1 98 ? -45.723 14.532 80.476 1.00 67.81 98 ASN A O 1
ATOM 753 N N . ALA A 1 99 ? -45.651 16.664 81.138 1.00 76.81 99 ALA A N 1
ATOM 754 C CA . ALA A 1 99 ? -45.805 17.200 79.782 1.00 76.81 99 ALA A CA 1
ATOM 755 C C . ALA A 1 99 ? -44.517 17.061 78.949 1.00 76.81 99 ALA A C 1
ATOM 757 O O . ALA A 1 99 ? -44.572 16.818 77.742 1.00 76.81 99 ALA A O 1
ATOM 758 N N . THR A 1 100 ? -43.359 17.184 79.600 1.00 84.19 100 THR A N 1
ATOM 759 C CA . THR A 1 100 ? -42.046 17.116 78.944 1.00 84.19 100 THR A CA 1
ATOM 760 C C . THR A 1 100 ? -41.691 15.680 78.560 1.00 84.19 100 THR A C 1
ATOM 762 O O . THR A 1 100 ? -41.241 15.438 77.439 1.00 84.19 100 THR A O 1
ATOM 765 N N . ASP A 1 101 ? -41.985 14.712 79.429 1.00 85.81 101 ASP A N 1
ATOM 766 C CA . ASP A 1 101 ? -41.732 13.293 79.156 1.00 85.81 101 ASP A CA 1
ATOM 767 C C . ASP A 1 101 ? -42.592 12.762 78.002 1.00 85.81 101 ASP A C 1
ATOM 769 O O . ASP A 1 101 ? -42.097 12.043 77.132 1.00 85.81 101 ASP A O 1
ATOM 773 N N . VAL A 1 102 ? -43.860 13.182 77.921 1.00 87.50 102 VAL A N 1
ATOM 774 C CA . VAL A 1 102 ? -44.755 12.820 76.808 1.00 87.50 102 VAL A CA 1
ATOM 775 C C . VAL A 1 102 ? -44.229 13.354 75.470 1.00 87.50 102 VAL A C 1
ATOM 777 O O . VAL A 1 102 ? -44.214 12.618 74.480 1.00 87.50 102 VAL A O 1
ATOM 780 N N . LEU A 1 103 ? -43.740 14.599 75.430 1.00 91.25 103 LEU A N 1
ATOM 781 C CA . LEU A 1 103 ? -43.111 15.164 74.228 1.00 91.25 103 LEU A CA 1
ATOM 782 C C . LEU A 1 103 ? -41.825 14.417 73.856 1.00 91.25 103 LEU A C 1
ATOM 784 O O . LEU A 1 103 ? -41.589 14.148 72.677 1.00 91.25 103 LEU A O 1
ATOM 788 N N . CYS A 1 104 ? -41.016 14.038 74.846 1.00 91.50 104 CYS A N 1
ATOM 789 C CA . CYS A 1 104 ? -39.774 13.304 74.624 1.00 91.50 104 CYS A CA 1
ATOM 790 C C . CYS A 1 104 ? -40.041 11.919 74.007 1.00 91.50 104 CYS A C 1
ATOM 792 O O . CYS A 1 104 ? -39.438 11.556 72.994 1.00 91.50 104 CYS A O 1
ATOM 794 N N . VAL A 1 105 ? -41.027 11.184 74.534 1.00 92.25 105 VAL A N 1
ATOM 795 C CA . VAL A 1 105 ? -41.466 9.895 73.974 1.00 92.25 105 VAL A CA 1
ATOM 796 C C . VAL A 1 105 ? -41.991 10.057 72.544 1.00 92.25 105 VAL A C 1
ATOM 798 O O . VAL A 1 105 ? -41.661 9.246 71.676 1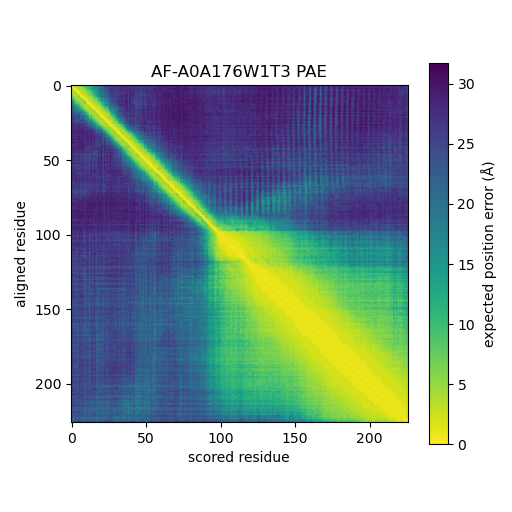.00 92.25 105 VAL A O 1
ATOM 801 N N . GLN A 1 106 ? -42.750 11.118 72.258 1.00 95.25 106 GLN A N 1
ATOM 802 C CA . GLN A 1 106 ? -43.284 11.368 70.917 1.00 95.25 106 GLN A CA 1
ATOM 803 C C . GLN A 1 106 ? -42.180 11.685 69.892 1.00 95.25 106 GLN A C 1
ATOM 805 O O . GLN A 1 106 ? -42.212 11.182 68.765 1.00 95.25 106 GLN A O 1
ATOM 810 N N . VAL A 1 107 ? -41.170 12.474 70.277 1.00 95.50 107 VAL A N 1
ATOM 811 C CA . VAL A 1 107 ? -40.004 12.771 69.425 1.00 95.50 107 VAL A CA 1
ATOM 812 C C . VAL A 1 107 ? -39.186 11.507 69.155 1.00 95.50 107 VAL A C 1
ATOM 814 O O . VAL A 1 107 ? -38.800 11.267 68.007 1.00 95.50 107 VAL A O 1
ATOM 817 N N . LEU A 1 108 ? -38.962 10.672 70.175 1.00 95.69 108 LEU A N 1
ATOM 818 C CA . LEU A 1 108 ? -38.249 9.402 70.025 1.00 95.69 108 LEU A CA 1
ATOM 819 C C . LEU A 1 108 ? -39.010 8.421 69.130 1.00 95.69 108 LEU A C 1
ATOM 821 O O . LEU A 1 108 ? -38.400 7.828 68.244 1.00 95.69 108 LEU A O 1
ATOM 825 N N . GLN A 1 109 ? -40.333 8.299 69.284 1.00 94.94 109 GLN A N 1
ATOM 826 C CA . GLN A 1 109 ? -41.154 7.476 68.389 1.00 94.94 109 GLN A CA 1
ATOM 827 C C . GLN A 1 109 ? -41.067 7.945 66.936 1.00 94.94 109 GLN A C 1
ATOM 829 O O . GLN A 1 109 ? -40.914 7.117 66.039 1.00 94.94 109 GLN A O 1
ATOM 834 N N . LYS A 1 110 ? -41.116 9.262 66.687 1.00 95.94 110 LYS A N 1
ATOM 835 C CA . LYS A 1 110 ? -40.993 9.811 65.330 1.00 95.94 110 LYS A CA 1
ATOM 836 C C . LYS A 1 110 ? -39.614 9.534 64.729 1.00 95.94 110 LYS A C 1
ATOM 838 O O . LYS A 1 110 ? -39.535 9.116 63.577 1.00 95.94 110 LYS A O 1
ATOM 843 N N . ARG A 1 111 ? -38.540 9.724 65.506 1.00 94.94 111 ARG A N 1
ATOM 844 C CA . ARG A 1 111 ? -37.171 9.420 65.061 1.00 94.94 111 ARG A CA 1
ATOM 845 C C . ARG A 1 111 ? -37.006 7.928 64.765 1.00 94.94 111 ARG A C 1
ATOM 847 O O . ARG A 1 111 ? -36.446 7.592 63.730 1.00 94.94 111 ARG A O 1
ATOM 854 N N . LEU A 1 112 ? -37.541 7.057 65.622 1.00 95.00 112 LEU A N 1
ATOM 855 C CA . LEU A 1 112 ? -37.496 5.608 65.427 1.00 95.00 112 LEU A CA 1
ATOM 856 C C . LEU A 1 112 ? -38.261 5.188 64.162 1.00 95.00 112 LEU A C 1
ATOM 858 O O . LEU A 1 112 ? -37.762 4.384 63.383 1.00 95.00 112 LEU A O 1
ATOM 862 N N . ALA A 1 113 ? -39.446 5.758 63.924 1.00 93.31 113 ALA A N 1
ATOM 863 C CA . ALA A 1 113 ? -40.224 5.486 62.717 1.00 93.31 113 ALA A CA 1
ATOM 864 C C . ALA A 1 113 ? -39.473 5.910 61.441 1.00 93.31 113 ALA A C 1
ATOM 866 O O . ALA A 1 113 ? -39.394 5.136 60.489 1.00 93.31 113 ALA A O 1
ATOM 867 N N . GLU A 1 114 ? -38.866 7.099 61.444 1.00 92.56 114 GLU A N 1
ATOM 868 C CA . GLU A 1 114 ? -38.071 7.601 60.317 1.00 92.56 114 GLU A CA 1
ATOM 869 C C . GLU A 1 114 ? -36.801 6.759 60.083 1.00 92.56 114 GLU A C 1
ATOM 871 O O . GLU A 1 114 ? -36.431 6.468 58.944 1.00 92.56 114 GLU A O 1
ATOM 876 N N . GLU A 1 115 ? -36.131 6.335 61.156 1.00 92.25 115 GLU A N 1
ATOM 877 C CA . GLU A 1 115 ? -34.930 5.501 61.091 1.00 92.25 115 GLU A CA 1
ATOM 878 C C . GLU A 1 115 ? -35.224 4.088 60.578 1.00 92.25 115 GLU A C 1
ATOM 880 O O . GLU A 1 115 ? -34.403 3.538 59.855 1.00 92.25 115 GLU A O 1
ATOM 885 N N . VAL A 1 116 ? -36.403 3.528 60.864 1.00 92.50 116 VAL A N 1
ATOM 886 C CA . VAL A 1 116 ? -36.840 2.223 60.333 1.00 92.50 116 VAL A CA 1
ATOM 887 C C . VAL A 1 116 ? -37.267 2.305 58.860 1.00 92.50 116 VAL A C 1
ATOM 889 O O . VAL A 1 116 ? -37.177 1.313 58.133 1.00 92.50 116 VAL A O 1
ATOM 892 N N . GLU A 1 117 ? -37.700 3.470 58.373 1.00 91.31 117 GLU A N 1
ATOM 893 C CA . GLU A 1 117 ? -38.096 3.650 56.970 1.00 91.31 117 GLU A CA 1
ATOM 894 C C . GLU A 1 117 ? -36.891 3.850 56.030 1.00 91.31 117 GLU A C 1
ATOM 896 O O . GLU A 1 117 ? -36.873 3.315 54.917 1.00 91.31 117 GLU A O 1
ATOM 901 N N . LYS A 1 118 ? -35.829 4.521 56.499 1.00 90.81 118 LYS A N 1
ATOM 902 C CA . LYS A 1 118 ? -34.563 4.710 55.761 1.00 90.81 118 LYS A CA 1
ATOM 903 C C . LYS A 1 118 ? -33.930 3.417 55.202 1.00 90.81 118 LYS A C 1
ATOM 905 O O . LYS A 1 118 ? -33.610 3.419 54.009 1.00 90.81 118 LYS A O 1
ATOM 910 N N . PRO A 1 119 ? -33.763 2.311 55.961 1.00 92.50 119 PRO A N 1
ATOM 911 C CA . PRO A 1 119 ? -33.163 1.081 55.445 1.00 92.50 119 PRO A CA 1
ATOM 912 C C . PRO A 1 119 ? -34.020 0.409 54.366 1.00 92.50 119 PRO A C 1
ATOM 914 O O . PRO A 1 119 ? -33.476 -0.231 53.474 1.00 92.50 119 PRO A O 1
ATOM 917 N N . ARG A 1 120 ? -35.347 0.602 54.374 1.00 89.75 120 ARG A N 1
ATOM 918 C CA . ARG A 1 120 ? -36.229 0.038 53.337 1.00 89.75 120 ARG A CA 1
ATOM 919 C C . ARG A 1 120 ? -36.045 0.722 51.985 1.00 89.75 120 ARG A C 1
ATOM 921 O O . ARG A 1 120 ? -36.180 0.081 50.945 1.00 89.75 120 ARG A O 1
ATOM 928 N N . TYR A 1 121 ? -35.773 2.028 51.982 1.00 89.88 121 TYR A N 1
ATOM 929 C CA . TYR A 1 121 ? -35.512 2.757 50.741 1.00 89.88 121 TYR A CA 1
ATOM 930 C C . TYR A 1 121 ? -34.137 2.404 50.164 1.00 89.88 121 TYR A C 1
ATOM 932 O O . TYR A 1 121 ? -34.015 2.182 48.959 1.00 89.88 121 TYR A O 1
ATOM 940 N N . SER A 1 122 ? -33.111 2.303 51.015 1.00 90.38 122 SER A N 1
ATOM 941 C CA . SER A 1 122 ? -31.777 1.911 50.559 1.00 90.38 122 SER A CA 1
ATOM 942 C C . SER A 1 122 ? -31.749 0.473 50.038 1.00 90.38 122 SER A C 1
ATOM 944 O O . SER A 1 122 ? -31.145 0.241 48.997 1.00 90.38 122 SER A O 1
ATOM 946 N N . GLU A 1 123 ? -32.451 -0.469 50.674 1.00 95.06 123 GLU A N 1
ATOM 947 C CA . GLU A 1 123 ? -32.551 -1.861 50.209 1.00 95.06 123 GLU A CA 1
ATOM 948 C C . GLU A 1 123 ? -33.111 -1.959 48.781 1.00 95.06 123 GLU A C 1
ATOM 950 O O . GLU A 1 123 ? -32.517 -2.616 47.927 1.00 95.06 123 GLU A O 1
ATOM 955 N N . LYS A 1 124 ? -34.183 -1.216 48.471 1.00 95.44 124 LYS A N 1
ATOM 956 C CA . LYS A 1 124 ? -34.744 -1.158 47.108 1.00 95.44 124 LYS A CA 1
ATOM 957 C C . LYS A 1 124 ? -33.762 -0.578 46.089 1.00 95.44 124 LYS A C 1
ATOM 959 O O . LYS A 1 124 ? -33.684 -1.072 44.967 1.00 95.44 124 LYS A O 1
ATOM 964 N N . ALA A 1 125 ? -33.018 0.463 46.467 1.00 95.50 125 ALA A N 1
ATOM 965 C CA . ALA A 1 125 ? -32.000 1.047 45.597 1.00 95.50 125 ALA A CA 1
ATOM 966 C C . ALA A 1 125 ? -30.845 0.063 45.330 1.00 95.50 125 ALA A C 1
ATOM 968 O O . ALA A 1 125 ? -30.371 -0.036 44.198 1.00 95.50 125 ALA A O 1
ATOM 969 N N . TYR A 1 126 ? -30.425 -0.697 46.347 1.00 96.12 126 TYR A N 1
ATOM 970 C CA . TYR A 1 126 ? -29.407 -1.739 46.199 1.00 96.12 126 TYR A CA 1
ATOM 971 C C . TYR A 1 126 ? -29.871 -2.893 45.307 1.00 96.12 126 TYR A C 1
ATOM 973 O O . TYR A 1 126 ? -29.070 -3.386 44.512 1.00 96.12 126 TYR A O 1
ATOM 981 N N . GLU A 1 127 ? -31.138 -3.301 45.391 1.00 96.06 127 GLU A N 1
ATOM 982 C CA . GLU A 1 127 ? -31.681 -4.354 44.527 1.00 96.06 127 GLU A CA 1
ATOM 983 C C . GLU A 1 127 ? -31.698 -3.916 43.056 1.00 96.06 127 GLU A C 1
ATOM 985 O O . GLU A 1 127 ? -31.196 -4.630 42.191 1.00 96.06 127 GLU A O 1
ATOM 990 N N . GLY A 1 128 ? -32.146 -2.686 42.774 1.00 96.50 128 GLY A N 1
ATOM 991 C CA . GLY A 1 128 ? -32.106 -2.130 41.417 1.00 96.50 128 GLY A CA 1
ATOM 992 C C . GLY A 1 128 ? -30.688 -2.082 40.834 1.00 96.50 128 GLY A C 1
ATOM 993 O O . GLY A 1 128 ? -30.463 -2.509 39.700 1.00 96.50 128 GLY A O 1
ATOM 994 N N . LEU A 1 129 ? -29.706 -1.641 41.630 1.00 97.69 129 LEU A N 1
ATOM 995 C CA . LEU A 1 129 ? -28.300 -1.626 41.217 1.00 97.69 129 LEU A CA 1
ATOM 996 C C . LEU A 1 129 ? -27.761 -3.043 40.963 1.00 97.69 129 LEU A C 1
ATOM 998 O O . LEU A 1 129 ? -27.032 -3.267 39.996 1.00 97.69 129 LEU A O 1
ATOM 1002 N N . ARG A 1 130 ? -28.120 -4.013 41.812 1.00 98.06 130 ARG A N 1
ATOM 1003 C CA . ARG A 1 130 ? -27.741 -5.422 41.638 1.00 98.06 130 ARG A CA 1
ATOM 1004 C C . ARG A 1 130 ? -28.253 -5.962 40.304 1.00 98.06 130 ARG A C 1
ATOM 1006 O O . ARG A 1 130 ? -27.490 -6.599 39.578 1.00 98.06 130 ARG A O 1
ATOM 1013 N N . GLU A 1 131 ? -29.508 -5.690 39.961 1.00 98.19 131 GLU A N 1
ATOM 1014 C CA . GLU A 1 131 ? -30.074 -6.118 38.684 1.00 98.19 131 GLU A CA 1
ATOM 1015 C C . GLU A 1 131 ? -29.380 -5.464 37.483 1.00 98.19 131 GLU A C 1
ATOM 1017 O O . GLU A 1 131 ? -29.104 -6.134 36.487 1.00 98.19 131 GLU A O 1
ATOM 1022 N N . GLU A 1 132 ? -29.079 -4.164 37.554 1.00 98.19 132 GLU A N 1
ATOM 1023 C CA . GLU A 1 132 ? -28.334 -3.464 36.501 1.00 98.19 132 GLU A CA 1
ATOM 1024 C C . GLU A 1 132 ? -26.952 -4.075 36.281 1.00 98.19 132 GLU A C 1
ATOM 1026 O O . GLU A 1 132 ? -26.547 -4.292 35.136 1.00 98.19 132 GLU A O 1
ATOM 1031 N N . VAL A 1 133 ? -26.256 -4.412 37.368 1.00 97.94 133 VAL A N 1
ATOM 1032 C CA . VAL A 1 133 ? -24.958 -5.090 37.317 1.00 97.94 133 VAL A CA 1
ATOM 1033 C C . VAL A 1 133 ? -25.078 -6.451 36.630 1.00 97.94 133 VAL A C 1
ATOM 1035 O O . VAL A 1 133 ? -24.261 -6.760 35.762 1.00 97.94 133 VAL A O 1
ATOM 1038 N N . GLU A 1 134 ? -26.092 -7.256 36.950 1.00 98.31 134 GLU A N 1
ATOM 1039 C CA . GLU A 1 134 ? -26.294 -8.549 36.282 1.00 98.31 134 GLU A CA 1
ATOM 1040 C C . GLU A 1 134 ? -26.662 -8.403 34.799 1.00 98.31 134 GLU A C 1
ATOM 1042 O O . GLU A 1 134 ? -26.126 -9.121 33.948 1.00 98.31 134 GLU A O 1
ATOM 1047 N N . ARG A 1 135 ? -27.487 -7.410 34.441 1.00 98.31 135 ARG A N 1
ATOM 1048 C CA . ARG A 1 135 ? -27.771 -7.088 33.031 1.00 98.31 135 ARG A CA 1
ATOM 1049 C C . ARG A 1 135 ? -26.497 -6.699 32.278 1.00 98.31 135 ARG A C 1
ATOM 1051 O O . ARG A 1 135 ? -26.249 -7.213 31.186 1.00 98.31 135 ARG A O 1
ATOM 1058 N N . ALA A 1 136 ? -25.662 -5.841 32.863 1.00 97.81 136 ALA A N 1
ATOM 1059 C CA . ALA A 1 136 ? -24.397 -5.415 32.266 1.00 97.81 136 ALA A CA 1
ATOM 1060 C C . ALA A 1 136 ? -23.412 -6.584 32.088 1.00 97.81 136 ALA A C 1
ATOM 1062 O O . ALA A 1 136 ? -22.763 -6.697 31.042 1.00 97.81 136 ALA A O 1
ATOM 1063 N N . LYS A 1 137 ? -23.337 -7.498 33.066 1.00 98.56 137 LYS A N 1
ATOM 1064 C CA . LYS A 1 137 ? -22.548 -8.735 32.953 1.00 98.56 137 LYS A CA 1
ATOM 1065 C C . LYS A 1 137 ? -23.023 -9.598 31.787 1.00 98.56 137 LYS A C 1
ATOM 1067 O O . LYS A 1 137 ? -22.198 -10.020 30.980 1.00 98.56 137 LYS A O 1
ATOM 1072 N N . CYS A 1 138 ? -24.333 -9.806 31.647 1.00 98.00 138 CYS A N 1
ATOM 1073 C CA . CYS A 1 138 ? -24.901 -10.591 30.548 1.00 98.00 138 CYS A CA 1
ATOM 1074 C C . CYS A 1 138 ? -24.543 -10.004 29.171 1.00 98.00 138 CYS A C 1
ATOM 1076 O O . CYS A 1 138 ? -24.075 -10.724 28.286 1.00 98.00 138 CYS A O 1
ATOM 1078 N N . VAL A 1 139 ? -24.679 -8.682 29.008 1.00 98.38 139 VAL A N 1
ATOM 1079 C CA . VAL A 1 139 ? -24.291 -7.987 27.768 1.00 98.38 139 VAL A CA 1
ATOM 1080 C C . VAL A 1 139 ? -22.795 -8.151 27.490 1.00 98.38 139 VAL A C 1
ATOM 1082 O O . VAL A 1 139 ? -22.411 -8.454 26.361 1.00 98.38 139 VAL A O 1
ATOM 1085 N N . THR A 1 140 ? -21.950 -8.015 28.514 1.00 98.31 140 THR A N 1
ATOM 1086 C CA . THR A 1 140 ? -20.490 -8.153 28.379 1.00 98.31 140 THR A CA 1
ATOM 1087 C C . THR A 1 140 ? -20.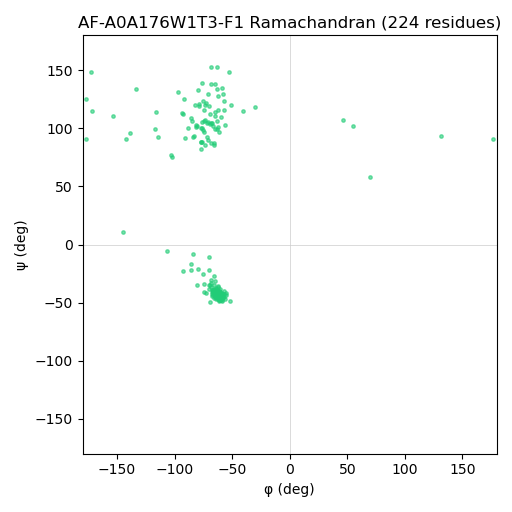093 -9.558 27.919 1.00 98.31 140 THR A C 1
ATOM 1089 O O . THR A 1 140 ? -19.305 -9.697 26.985 1.00 98.31 140 THR A O 1
ATOM 1092 N N . VAL A 1 141 ? -20.679 -10.604 28.511 1.00 98.38 141 VAL A N 1
ATOM 1093 C CA . VAL A 1 141 ? -20.427 -12.004 28.121 1.00 98.38 141 VAL A CA 1
ATOM 1094 C C . VAL A 1 141 ? -20.864 -12.276 26.678 1.00 98.38 141 VAL A C 1
ATOM 1096 O O . VAL A 1 141 ? -20.133 -12.923 25.925 1.00 98.38 141 VAL A O 1
ATOM 1099 N N . ASN A 1 142 ? -22.017 -11.748 26.255 1.00 98.38 142 ASN A N 1
ATOM 1100 C CA . ASN A 1 142 ? -22.485 -11.866 24.870 1.00 98.38 142 ASN A CA 1
ATOM 1101 C C . ASN A 1 142 ? -21.503 -11.202 23.887 1.00 98.38 142 ASN A C 1
ATOM 1103 O O . ASN A 1 142 ? -21.096 -11.813 22.899 1.00 98.38 142 ASN A O 1
ATOM 1107 N N . LEU A 1 143 ? -21.057 -9.97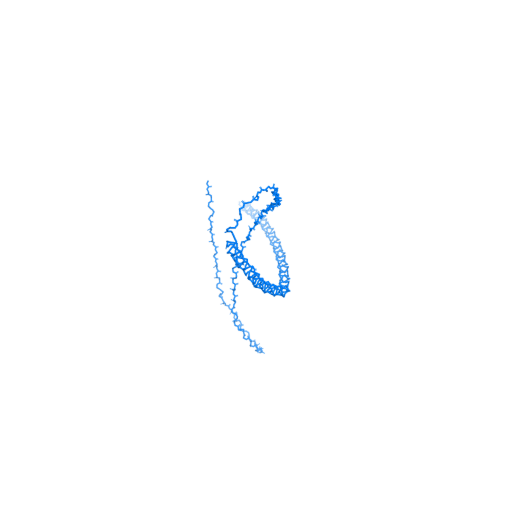8 24.185 1.00 98.50 143 LEU A N 1
ATOM 1108 C CA . LEU A 1 143 ? -20.085 -9.268 23.350 1.00 98.50 143 LEU A CA 1
ATOM 1109 C C . LEU A 1 143 ? -18.753 -10.019 23.238 1.00 98.50 143 LEU A C 1
ATOM 1111 O O . LEU A 1 143 ? -18.231 -10.152 22.132 1.00 98.50 143 LEU A O 1
ATOM 1115 N N . LEU A 1 144 ? -18.237 -10.554 24.348 1.00 98.56 144 LEU A N 1
ATOM 1116 C CA . LEU A 1 144 ? -17.020 -11.369 24.344 1.00 98.56 144 LEU A CA 1
ATOM 1117 C C . LEU A 1 144 ? -17.178 -12.622 23.479 1.00 98.56 144 LEU A C 1
ATOM 1119 O O . LEU A 1 144 ? -16.315 -12.899 22.652 1.00 98.56 144 LEU A O 1
ATOM 1123 N N . SER A 1 145 ? -18.312 -13.314 23.594 1.00 98.56 145 SER A N 1
ATOM 1124 C CA . SER A 1 145 ? -18.601 -14.509 22.791 1.00 98.56 145 SER A CA 1
ATOM 1125 C C . SER A 1 145 ? -18.628 -14.192 21.292 1.00 98.56 145 SER A C 1
ATOM 1127 O O . SER A 1 145 ? -18.098 -14.942 20.475 1.00 98.56 145 SER A O 1
ATOM 1129 N N . ARG A 1 146 ? -19.206 -13.045 20.910 1.00 98.44 146 ARG A N 1
ATOM 1130 C CA . ARG A 1 146 ? -19.219 -12.583 19.514 1.00 98.44 146 ARG A CA 1
ATOM 1131 C C . ARG A 1 146 ? -17.823 -12.212 19.015 1.00 98.44 146 ARG A C 1
ATOM 1133 O O . ARG A 1 146 ? -17.490 -12.547 17.884 1.00 98.44 146 ARG A O 1
ATOM 1140 N N . LEU A 1 147 ? -17.011 -11.544 19.835 1.00 98.56 147 LEU A N 1
ATOM 1141 C CA . LEU A 1 147 ? -15.620 -11.226 19.489 1.00 98.56 147 LEU A CA 1
ATOM 1142 C C . LEU A 1 147 ? -14.792 -12.495 19.282 1.00 98.56 147 LEU A C 1
ATOM 1144 O O . LEU A 1 147 ? -14.053 -12.598 18.304 1.00 98.56 147 LEU A O 1
ATOM 1148 N N . GLU A 1 148 ? -14.952 -13.474 20.167 1.00 98.56 148 GLU A N 1
ATOM 1149 C CA . GLU A 1 148 ? -14.276 -14.762 20.063 1.00 98.56 148 GLU A CA 1
ATOM 1150 C C . GLU A 1 148 ? -14.706 -15.527 18.805 1.00 98.56 148 GLU A C 1
ATOM 1152 O O . GLU A 1 148 ? -13.852 -16.041 18.084 1.00 98.56 148 GLU A O 1
ATOM 1157 N N . ALA A 1 149 ? -15.999 -15.504 18.466 1.00 98.56 149 ALA A N 1
ATOM 1158 C CA . ALA A 1 149 ? -16.515 -16.098 17.234 1.00 98.56 149 ALA A CA 1
ATOM 1159 C C . ALA A 1 149 ? -16.008 -15.404 15.953 1.00 98.56 149 ALA A C 1
ATOM 1161 O O . ALA A 1 149 ? -15.830 -16.067 14.933 1.00 98.56 149 ALA A O 1
ATOM 1162 N N . CYS A 1 150 ? -15.750 -14.091 15.982 1.00 98.25 150 CYS A N 1
ATOM 1163 C CA . CYS A 1 150 ? -15.219 -13.347 14.831 1.00 98.25 150 CYS A CA 1
ATOM 1164 C C . CYS A 1 150 ? -13.700 -13.503 14.641 1.00 98.25 150 CYS A C 1
ATOM 1166 O O . CYS A 1 150 ? -13.191 -13.287 13.539 1.00 98.25 150 CYS A O 1
ATOM 1168 N N . ARG A 1 151 ? -12.956 -13.879 15.688 1.00 98.44 151 ARG A N 1
ATOM 1169 C CA . ARG A 1 151 ? -11.487 -13.971 15.658 1.00 98.44 151 ARG A CA 1
ATOM 1170 C C . ARG A 1 151 ? -10.933 -14.880 14.543 1.00 98.44 151 ARG A C 1
ATOM 1172 O O . ARG A 1 151 ? -9.976 -14.462 13.892 1.00 98.44 151 ARG A O 1
ATOM 1179 N N . PRO A 1 152 ? -11.488 -16.077 14.261 1.00 98.38 152 PRO A N 1
ATOM 1180 C CA . PRO A 1 152 ? -10.993 -16.928 13.179 1.00 98.38 152 PRO A CA 1
ATOM 1181 C C . PRO A 1 152 ? -11.154 -16.296 11.794 1.00 98.38 152 PRO A C 1
ATOM 1183 O O . PRO A 1 152 ? -10.263 -16.441 10.963 1.00 98.38 152 PRO A O 1
ATOM 1186 N N . ALA A 1 153 ? -12.254 -15.571 11.558 1.00 98.50 153 ALA A N 1
ATOM 1187 C CA . ALA A 1 153 ? -12.489 -14.879 10.291 1.00 98.50 153 ALA A CA 1
ATOM 1188 C C . ALA A 1 153 ? -11.465 -13.755 10.081 1.00 98.50 153 ALA A C 1
ATOM 1190 O O . ALA A 1 153 ? -10.841 -13.700 9.027 1.00 98.50 153 ALA A O 1
ATOM 1191 N N . TYR A 1 154 ? -11.213 -12.942 11.114 1.00 98.44 154 TYR A N 1
ATOM 1192 C CA . TYR A 1 154 ? -10.170 -11.912 11.076 1.00 98.44 154 TYR A CA 1
ATOM 1193 C C . TYR A 1 154 ? -8.782 -12.503 10.787 1.00 98.44 154 TYR A C 1
ATOM 1195 O O . TYR A 1 154 ? -8.058 -12.003 9.933 1.00 98.44 154 TYR A O 1
ATOM 1203 N N . ASN A 1 155 ? -8.418 -13.601 11.455 1.00 98.19 155 ASN A N 1
ATOM 1204 C CA . ASN A 1 155 ? -7.132 -14.258 11.218 1.00 98.19 155 ASN A CA 1
ATOM 1205 C C . ASN A 1 155 ? -7.019 -14.809 9.785 1.00 98.19 155 ASN A C 1
ATOM 1207 O O . ASN A 1 155 ? -5.961 -14.700 9.171 1.00 98.19 155 ASN A O 1
ATOM 1211 N N . ALA A 1 156 ? -8.098 -15.387 9.247 1.00 98.50 156 ALA A N 1
ATOM 1212 C CA . ALA A 1 156 ? -8.130 -15.887 7.875 1.00 98.50 156 ALA A CA 1
ATOM 1213 C C . ALA A 1 156 ? -8.021 -14.750 6.847 1.00 98.50 156 ALA A C 1
ATOM 1215 O O . ALA A 1 156 ? -7.320 -14.891 5.848 1.00 98.50 156 ALA A O 1
ATOM 1216 N N . GLU A 1 157 ? -8.683 -13.617 7.088 1.00 98.38 157 GLU A N 1
ATOM 1217 C CA . GLU A 1 157 ? -8.544 -12.425 6.248 1.00 98.38 157 GLU A CA 1
ATOM 1218 C C . GLU A 1 157 ? -7.130 -11.848 6.313 1.00 98.38 157 GLU A C 1
ATOM 1220 O O . GLU A 1 157 ? -6.561 -11.557 5.265 1.00 98.38 157 GLU A O 1
ATOM 1225 N N . SER A 1 158 ? -6.536 -11.762 7.507 1.00 98.12 158 SER A N 1
ATOM 1226 C CA . SER A 1 158 ? -5.148 -11.319 7.679 1.00 98.12 158 SER A CA 1
ATOM 1227 C C . SER A 1 158 ? -4.183 -12.180 6.864 1.00 98.12 158 SER A C 1
ATOM 1229 O O . SER A 1 158 ? -3.374 -11.640 6.120 1.00 98.12 158 SER A O 1
ATOM 1231 N N . LEU A 1 159 ? -4.321 -13.510 6.923 1.00 98.69 159 LEU A N 1
ATOM 1232 C CA . LEU A 1 159 ? -3.475 -14.423 6.150 1.00 98.69 159 LEU A CA 1
ATOM 1233 C C . LEU A 1 159 ? -3.623 -14.212 4.635 1.00 98.69 159 LEU A C 1
ATOM 1235 O O . LEU A 1 159 ? -2.638 -14.229 3.905 1.00 98.69 159 LEU A O 1
ATOM 1239 N N . ARG A 1 160 ? -4.849 -13.979 4.150 1.00 98.50 160 ARG A N 1
ATOM 1240 C CA . ARG A 1 160 ? -5.089 -13.699 2.725 1.00 98.50 160 ARG A CA 1
ATOM 1241 C C . ARG A 1 160 ? -4.462 -12.383 2.278 1.00 98.50 160 ARG A C 1
ATOM 1243 O O . ARG A 1 160 ? -4.036 -12.292 1.131 1.00 98.50 160 ARG A O 1
ATOM 1250 N N . VAL A 1 161 ? -4.437 -11.370 3.144 1.00 98.31 161 VAL A N 1
ATOM 1251 C CA . VAL A 1 161 ? -3.737 -10.110 2.861 1.00 98.31 161 VAL A CA 1
ATOM 1252 C C . VAL A 1 161 ? -2.240 -10.374 2.724 1.00 98.31 161 VAL A C 1
ATOM 1254 O O . VAL A 1 161 ? -1.669 -9.971 1.717 1.00 98.31 161 VAL A O 1
ATOM 1257 N N . ASP A 1 162 ? -1.641 -11.134 3.644 1.00 98.44 162 ASP A N 1
ATOM 1258 C CA . ASP A 1 162 ? -0.214 -11.479 3.586 1.00 98.44 162 ASP A CA 1
ATOM 1259 C C . ASP A 1 162 ? 0.143 -12.256 2.301 1.00 98.44 162 ASP A C 1
ATOM 1261 O O . ASP A 1 162 ? 1.136 -11.956 1.636 1.00 98.44 162 ASP A O 1
ATOM 1265 N N . GLU A 1 163 ? -0.693 -13.221 1.901 1.00 98.50 163 GLU A N 1
ATOM 1266 C CA . GLU A 1 163 ? -0.529 -13.967 0.644 1.00 98.50 163 GLU A CA 1
ATOM 1267 C C . GLU A 1 163 ? -0.609 -13.061 -0.593 1.00 98.50 163 GLU A C 1
ATOM 1269 O O . GLU A 1 163 ? 0.171 -13.224 -1.536 1.00 98.50 163 GLU A O 1
ATOM 1274 N N . LEU A 1 164 ? -1.548 -12.108 -0.604 1.00 98.56 164 LEU A N 1
ATOM 1275 C CA . LEU A 1 164 ? -1.697 -11.154 -1.702 1.00 98.56 164 LEU A CA 1
ATOM 1276 C C . LEU A 1 164 ? -0.506 -10.199 -1.780 1.00 98.56 164 LEU A C 1
ATOM 1278 O O . LEU A 1 164 ? -0.003 -9.978 -2.880 1.00 98.56 164 LEU A O 1
ATOM 1282 N N . THR A 1 165 ? -0.023 -9.697 -0.643 1.00 98.31 165 THR A N 1
ATOM 1283 C CA . THR A 1 165 ? 1.169 -8.844 -0.580 1.00 98.31 165 THR A CA 1
ATOM 1284 C C . THR A 1 165 ? 2.396 -9.578 -1.116 1.00 98.31 165 THR A C 1
ATOM 1286 O O . THR A 1 165 ? 3.067 -9.068 -2.008 1.00 98.31 165 THR A O 1
ATOM 1289 N N . ALA A 1 166 ? 2.636 -10.821 -0.687 1.00 98.50 166 ALA A N 1
ATOM 1290 C CA . ALA A 1 166 ? 3.750 -11.618 -1.204 1.00 98.50 166 ALA A CA 1
ATOM 1291 C C . ALA A 1 166 ? 3.628 -11.899 -2.718 1.00 98.50 166 ALA A C 1
ATOM 1293 O O . ALA A 1 166 ? 4.625 -11.936 -3.445 1.00 98.50 166 ALA A O 1
ATOM 1294 N N . ALA A 1 167 ? 2.405 -12.110 -3.217 1.00 98.44 167 ALA A N 1
ATOM 1295 C CA . ALA A 1 167 ? 2.161 -12.309 -4.642 1.00 98.44 167 ALA A CA 1
ATOM 1296 C C . ALA A 1 167 ? 2.381 -11.030 -5.469 1.00 98.44 167 ALA A C 1
ATOM 1298 O O . ALA A 1 167 ? 2.826 -11.122 -6.616 1.00 98.44 167 ALA A O 1
ATOM 1299 N N . GLU A 1 168 ? 2.065 -9.860 -4.914 1.00 98.25 168 GLU A N 1
ATOM 1300 C CA . GLU A 1 168 ? 2.296 -8.554 -5.535 1.00 98.25 168 GLU A CA 1
ATOM 1301 C C . GLU A 1 168 ? 3.792 -8.221 -5.599 1.00 98.25 168 GLU A C 1
ATOM 1303 O O . GLU A 1 168 ? 4.294 -7.965 -6.693 1.00 98.25 168 GLU A O 1
ATOM 1308 N N . GLU A 1 169 ? 4.523 -8.366 -4.488 1.00 98.50 169 GLU A N 1
ATOM 1309 C CA . GLU A 1 169 ? 5.983 -8.164 -4.431 1.00 98.50 169 GLU A CA 1
ATOM 1310 C C . GLU A 1 169 ? 6.721 -9.033 -5.461 1.00 98.50 169 GLU A C 1
ATOM 1312 O O . GLU A 1 169 ? 7.630 -8.583 -6.162 1.00 98.50 169 GLU A O 1
ATOM 1317 N N . LYS A 1 170 ? 6.296 -10.293 -5.623 1.00 98.62 170 LYS A N 1
ATOM 1318 C CA . LYS A 1 170 ? 6.884 -11.191 -6.623 1.00 98.62 170 LYS A CA 1
ATOM 1319 C C . LYS A 1 170 ? 6.665 -10.698 -8.058 1.00 98.62 170 LYS A C 1
ATOM 1321 O O . LYS A 1 170 ? 7.559 -10.838 -8.892 1.00 98.62 170 LYS A O 1
ATOM 1326 N N . LYS A 1 171 ? 5.480 -10.162 -8.366 1.00 98.56 171 LYS A N 1
ATOM 1327 C CA . LYS A 1 171 ? 5.172 -9.626 -9.702 1.00 98.56 171 LYS A CA 1
ATOM 1328 C C . LYS A 1 171 ? 5.946 -8.347 -9.989 1.00 98.56 171 LYS A C 1
ATOM 1330 O O . LYS A 1 171 ? 6.395 -8.170 -11.117 1.00 98.56 171 LYS A O 1
ATOM 1335 N N . GLU A 1 172 ? 6.110 -7.487 -8.989 1.00 98.38 172 GLU A N 1
ATOM 1336 C CA . GLU A 1 172 ? 6.945 -6.290 -9.091 1.00 98.38 172 GLU A CA 1
ATOM 1337 C C . GLU A 1 172 ? 8.390 -6.673 -9.435 1.00 98.38 172 GLU A C 1
ATOM 1339 O O . GLU A 1 172 ? 8.939 -6.200 -10.428 1.00 98.38 172 GLU A O 1
ATOM 1344 N N . GLN A 1 173 ? 8.957 -7.650 -8.721 1.00 98.50 173 GLN A N 1
ATOM 1345 C CA . GLN A 1 173 ? 10.303 -8.151 -8.999 1.00 98.50 173 GLN A CA 1
ATOM 1346 C C . GLN A 1 173 ? 10.451 -8.755 -10.411 1.00 98.50 173 GLN A C 1
ATOM 1348 O O . GLN A 1 173 ? 11.481 -8.573 -11.074 1.00 98.50 173 GLN A O 1
ATOM 1353 N N . GLU A 1 174 ? 9.450 -9.506 -10.881 1.00 98.50 174 GLU A N 1
ATOM 1354 C CA . GLU A 1 174 ? 9.435 -10.065 -12.238 1.00 98.50 174 GLU A CA 1
ATOM 1355 C C . GLU A 1 174 ? 9.415 -8.953 -13.296 1.00 98.50 174 GLU A C 1
ATOM 1357 O O . GLU A 1 174 ? 10.215 -8.980 -14.236 1.00 98.50 174 GLU A O 1
ATOM 1362 N N . TYR A 1 175 ? 8.562 -7.945 -13.103 1.00 98.50 175 TYR A N 1
ATOM 1363 C CA . TYR A 1 175 ? 8.466 -6.790 -13.987 1.00 98.50 175 TYR A CA 1
ATOM 1364 C C . TYR A 1 175 ? 9.773 -5.988 -14.034 1.00 98.50 175 TYR A C 1
ATOM 1366 O O . TYR A 1 175 ? 10.252 -5.665 -15.123 1.00 98.50 175 TYR A O 1
ATOM 1374 N N . ASP A 1 176 ? 10.403 -5.738 -12.886 1.00 98.12 176 ASP A N 1
ATOM 1375 C CA . ASP A 1 176 ? 11.696 -5.050 -12.809 1.00 98.12 176 ASP A CA 1
ATOM 1376 C C . ASP A 1 176 ? 12.793 -5.808 -13.562 1.00 98.12 176 ASP A C 1
ATOM 1378 O O . ASP A 1 176 ? 13.590 -5.222 -14.305 1.00 98.12 176 ASP A O 1
ATOM 1382 N N . THR A 1 177 ? 12.809 -7.135 -13.425 1.00 98.50 177 THR A N 1
ATOM 1383 C CA . THR A 1 177 ? 13.758 -7.998 -14.137 1.00 98.50 177 THR A CA 1
ATOM 1384 C C . THR A 1 177 ? 13.528 -7.941 -15.649 1.00 98.50 177 THR A C 1
ATOM 1386 O O . THR A 1 177 ? 14.485 -7.845 -16.426 1.00 98.50 177 THR A O 1
ATOM 1389 N N . GLU A 1 178 ? 12.268 -7.959 -16.090 1.00 98.56 178 GLU A N 1
ATOM 1390 C CA . GLU A 1 178 ? 11.917 -7.819 -17.502 1.00 98.56 178 GLU A CA 1
ATOM 1391 C C . GLU A 1 178 ? 12.329 -6.444 -18.051 1.00 98.56 178 GLU A C 1
ATOM 1393 O O . GLU A 1 178 ? 12.915 -6.352 -19.138 1.00 98.56 178 GLU A O 1
ATOM 1398 N N . LEU A 1 179 ? 12.072 -5.377 -17.293 1.00 98.62 179 LEU A N 1
ATOM 1399 C CA . LEU A 1 179 ? 12.423 -4.012 -17.667 1.00 98.62 179 LEU A CA 1
ATOM 1400 C C . LEU A 1 179 ? 13.942 -3.853 -17.815 1.00 98.62 179 LEU A C 1
ATOM 1402 O O . LEU A 1 179 ? 14.409 -3.314 -18.822 1.00 98.62 179 LEU A O 1
ATOM 1406 N N . ALA A 1 180 ? 14.719 -4.401 -16.878 1.00 98.62 180 ALA A N 1
ATOM 1407 C CA . ALA A 1 180 ? 16.178 -4.418 -16.947 1.00 98.62 180 ALA A CA 1
ATOM 1408 C C . ALA A 1 180 ? 16.690 -5.184 -18.182 1.00 98.62 180 ALA A C 1
ATOM 1410 O O . ALA A 1 180 ? 17.594 -4.717 -18.884 1.00 98.62 180 ALA A O 1
ATOM 1411 N N . ALA A 1 181 ? 16.087 -6.332 -18.505 1.00 98.75 181 ALA A N 1
ATOM 1412 C CA . ALA A 1 181 ? 16.446 -7.103 -19.693 1.00 98.75 181 ALA A CA 1
ATOM 1413 C C . ALA A 1 181 ? 16.147 -6.340 -20.998 1.00 98.75 181 ALA A C 1
ATOM 1415 O O . ALA A 1 181 ? 16.947 -6.379 -21.938 1.00 98.75 181 ALA A O 1
ATOM 1416 N N . ARG A 1 182 ? 15.021 -5.617 -21.063 1.00 98.38 182 ARG A N 1
ATOM 1417 C CA . ARG A 1 182 ? 14.666 -4.763 -22.210 1.00 98.38 182 ARG A CA 1
ATOM 1418 C C . ARG A 1 182 ? 15.621 -3.578 -22.352 1.00 98.38 182 ARG A C 1
ATOM 1420 O O . ARG A 1 182 ? 16.080 -3.318 -23.462 1.00 98.38 182 ARG A O 1
ATOM 1427 N N . ALA A 1 183 ? 15.970 -2.916 -21.248 1.00 98.69 183 ALA A N 1
ATOM 1428 C CA . ALA A 1 183 ? 16.937 -1.820 -21.242 1.00 98.69 183 ALA A CA 1
ATOM 1429 C C . ALA A 1 183 ? 18.310 -2.272 -21.767 1.00 98.69 183 ALA A C 1
ATOM 1431 O O . ALA A 1 183 ? 18.907 -1.596 -22.603 1.00 98.69 183 ALA A O 1
ATOM 1432 N N . LYS A 1 184 ? 18.771 -3.463 -21.360 1.00 98.75 184 LYS A N 1
ATOM 1433 C CA . LYS A 1 184 ? 20.025 -4.044 -21.859 1.00 98.75 184 LYS A CA 1
ATOM 1434 C C . LYS A 1 184 ? 19.999 -4.283 -23.372 1.00 98.75 184 LYS A C 1
ATOM 1436 O O . LYS A 1 184 ? 20.925 -3.873 -24.065 1.00 98.75 184 LYS A O 1
ATOM 1441 N N . LYS A 1 185 ? 18.934 -4.899 -23.897 1.00 98.69 185 LYS A N 1
ATOM 1442 C CA . LYS A 1 185 ? 18.782 -5.129 -25.347 1.00 98.69 185 LYS A CA 1
ATOM 1443 C C . LYS A 1 185 ? 18.763 -3.823 -26.141 1.00 98.69 185 LYS A C 1
ATOM 1445 O O . LYS A 1 185 ? 19.321 -3.764 -27.233 1.00 98.69 185 LYS A O 1
ATOM 1450 N N . LEU A 1 186 ? 18.125 -2.783 -25.600 1.00 98.62 186 LEU A N 1
ATOM 1451 C CA . LEU A 1 186 ? 18.089 -1.470 -26.238 1.00 98.62 186 LEU A CA 1
ATOM 1452 C C . LEU A 1 186 ? 19.489 -0.847 -26.306 1.00 98.62 186 LEU A C 1
ATOM 1454 O O . LEU A 1 186 ? 19.883 -0.373 -27.367 1.00 98.62 186 LEU A O 1
ATOM 1458 N N . ALA A 1 187 ? 20.261 -0.928 -25.220 1.00 98.69 187 ALA A N 1
ATOM 1459 C CA . ALA A 1 187 ? 21.639 -0.444 -25.190 1.00 98.69 187 ALA A CA 1
ATOM 1460 C C . ALA A 1 187 ? 22.544 -1.183 -26.197 1.00 98.69 187 ALA A C 1
ATOM 1462 O O . ALA A 1 187 ? 23.338 -0.553 -26.893 1.00 98.69 187 ALA A O 1
ATOM 1463 N N . GLU A 1 188 ? 22.402 -2.508 -26.321 1.00 98.56 188 GLU A N 1
ATOM 1464 C CA . GLU A 1 188 ? 23.131 -3.308 -27.320 1.00 98.56 188 GLU A CA 1
ATOM 1465 C C . GLU A 1 188 ? 22.774 -2.893 -28.757 1.00 98.56 188 GLU A C 1
ATOM 1467 O O . GLU A 1 188 ? 23.660 -2.721 -29.597 1.00 98.56 188 GLU A O 1
ATOM 1472 N N . TYR A 1 189 ? 21.485 -2.676 -29.037 1.00 98.50 189 TYR A N 1
ATOM 1473 C CA . TYR A 1 189 ? 21.020 -2.204 -30.342 1.00 98.50 189 TYR A CA 1
ATOM 1474 C C . TYR A 1 189 ? 21.557 -0.806 -30.681 1.00 98.50 189 TYR A C 1
ATOM 1476 O O . TYR A 1 189 ? 22.018 -0.573 -31.799 1.00 98.50 189 TYR A O 1
ATOM 1484 N N . GLU A 1 190 ? 21.538 0.124 -29.725 1.00 98.62 190 GLU A N 1
ATOM 1485 C CA . GLU A 1 190 ? 22.077 1.470 -29.921 1.00 98.62 190 GLU A CA 1
ATOM 1486 C C . GLU A 1 190 ? 23.587 1.453 -30.169 1.00 98.62 190 GLU A C 1
ATOM 1488 O O . GLU A 1 190 ? 24.052 2.140 -31.079 1.00 98.62 190 GLU A O 1
ATOM 1493 N N . ALA A 1 191 ? 24.337 0.627 -29.435 1.00 98.69 191 ALA A N 1
ATOM 1494 C CA . ALA A 1 191 ? 25.770 0.449 -29.651 1.00 98.69 191 ALA A CA 1
ATOM 1495 C C . ALA A 1 191 ? 26.077 -0.101 -31.056 1.00 98.69 191 ALA A C 1
ATOM 1497 O O . ALA A 1 191 ? 26.957 0.424 -31.740 1.00 98.69 191 ALA A O 1
ATOM 1498 N N . SER A 1 192 ? 25.318 -1.103 -31.521 1.00 98.62 192 SER A N 1
ATOM 1499 C CA . SER A 1 192 ? 25.444 -1.625 -32.890 1.00 98.62 192 SER A CA 1
ATOM 1500 C C . SER A 1 192 ? 25.157 -0.543 -33.928 1.00 98.62 192 SER A C 1
ATOM 1502 O O . SER A 1 192 ? 25.945 -0.349 -34.849 1.00 98.62 192 SER A O 1
ATOM 1504 N N . ARG A 1 193 ? 24.069 0.220 -33.751 1.00 98.50 193 ARG A N 1
ATOM 1505 C CA . ARG A 1 193 ? 23.694 1.305 -34.667 1.00 98.50 193 ARG A CA 1
ATOM 1506 C C . ARG A 1 193 ? 24.774 2.385 -34.750 1.00 98.50 193 ARG A C 1
ATOM 1508 O O . ARG A 1 193 ? 25.034 2.893 -35.835 1.00 98.50 193 ARG A O 1
ATOM 1515 N N . ILE A 1 194 ? 25.390 2.749 -33.622 1.00 98.62 194 ILE A N 1
ATOM 1516 C CA . ILE A 1 194 ? 26.502 3.711 -33.591 1.00 98.62 194 ILE A CA 1
ATOM 1517 C C . ILE A 1 194 ? 27.695 3.164 -34.386 1.00 98.62 194 ILE A C 1
ATOM 1519 O O . ILE A 1 194 ? 28.215 3.868 -35.248 1.00 98.62 194 ILE A O 1
ATOM 1523 N N . SER A 1 195 ? 28.075 1.900 -34.172 1.00 98.69 195 SER A N 1
ATOM 1524 C CA . SER A 1 195 ? 29.165 1.253 -34.920 1.00 98.69 195 SER A CA 1
ATOM 1525 C C . SER A 1 195 ? 28.907 1.221 -36.432 1.00 98.69 195 SER A C 1
ATOM 1527 O O . SER A 1 195 ? 29.819 1.468 -37.222 1.00 98.69 195 SER A O 1
ATOM 1529 N N . ASP A 1 196 ? 27.674 0.929 -36.849 1.00 98.69 196 ASP A N 1
ATOM 1530 C CA . ASP A 1 196 ? 27.300 0.909 -38.266 1.00 98.69 196 ASP A CA 1
ATOM 1531 C C . ASP A 1 196 ? 27.397 2.306 -38.895 1.00 98.69 196 ASP A C 1
ATOM 1533 O O . ASP A 1 196 ? 27.920 2.453 -40.001 1.00 98.69 196 ASP A O 1
ATOM 1537 N N . LEU A 1 197 ? 26.954 3.347 -38.179 1.00 98.62 197 LEU A N 1
ATOM 1538 C CA . LEU A 1 197 ? 27.075 4.736 -38.631 1.00 98.62 197 LEU A CA 1
ATOM 1539 C C . LEU A 1 197 ? 28.541 5.163 -38.787 1.00 98.62 197 LEU A C 1
ATOM 1541 O O . LEU A 1 197 ? 28.894 5.754 -39.806 1.00 98.62 197 LEU A O 1
ATOM 1545 N N . GLU A 1 198 ? 29.409 4.810 -37.836 1.00 98.62 198 GLU A N 1
ATOM 1546 C CA . GLU A 1 198 ? 30.850 5.082 -37.936 1.00 98.62 198 GLU A CA 1
ATOM 1547 C C . GLU A 1 198 ? 31.501 4.367 -39.131 1.00 98.62 198 GLU A C 1
ATOM 1549 O O . GLU A 1 198 ? 32.432 4.886 -39.755 1.00 98.62 198 GLU A O 1
ATOM 1554 N N . LEU A 1 199 ? 31.047 3.152 -39.454 1.00 98.62 199 LEU A N 1
ATOM 1555 C CA . LEU A 1 199 ? 31.528 2.418 -40.621 1.00 98.62 199 LEU A CA 1
ATOM 1556 C C . LEU A 1 199 ? 31.093 3.097 -41.925 1.00 98.62 199 LEU A C 1
ATOM 1558 O O . LEU A 1 199 ? 31.913 3.243 -42.836 1.00 98.62 199 LEU A O 1
ATOM 1562 N N . ILE A 1 200 ? 29.832 3.527 -42.007 1.00 98.44 200 ILE A N 1
ATOM 1563 C CA . ILE A 1 200 ? 29.296 4.256 -43.164 1.00 98.44 200 ILE A CA 1
ATOM 1564 C C . ILE A 1 200 ? 30.096 5.542 -43.392 1.00 98.44 200 ILE A C 1
ATOM 1566 O O . ILE A 1 200 ? 30.584 5.756 -44.500 1.00 98.44 200 ILE A O 1
ATOM 1570 N N . GLU A 1 201 ? 30.326 6.340 -42.348 1.00 98.56 201 GLU A N 1
ATOM 1571 C CA . GLU A 1 201 ? 31.098 7.587 -42.438 1.00 98.56 201 GLU A CA 1
ATOM 1572 C C . GLU A 1 201 ? 32.521 7.347 -42.981 1.00 98.56 201 GLU A C 1
ATOM 1574 O O . GLU A 1 201 ? 33.001 8.058 -43.871 1.00 98.56 201 GLU A O 1
ATOM 1579 N N . LYS A 1 202 ? 33.196 6.286 -42.514 1.00 98.69 202 LYS A N 1
ATOM 1580 C CA . LYS A 1 202 ? 34.527 5.899 -43.018 1.00 98.69 202 LYS A CA 1
ATOM 1581 C C . LYS A 1 202 ? 34.497 5.535 -44.503 1.00 98.69 202 LYS A C 1
ATOM 1583 O O . LYS A 1 202 ? 35.398 5.937 -45.246 1.00 98.69 202 LYS A O 1
ATOM 1588 N N . LEU A 1 203 ? 33.491 4.780 -44.942 1.00 98.56 203 LEU A N 1
ATOM 1589 C CA . LEU A 1 203 ? 33.331 4.401 -46.349 1.00 98.56 203 LEU A CA 1
ATOM 1590 C C . LEU A 1 203 ? 33.021 5.618 -47.230 1.00 98.56 203 LEU A C 1
ATOM 1592 O O . LEU A 1 203 ? 33.584 5.742 -48.318 1.00 98.56 203 LEU A O 1
ATOM 1596 N N . GLU A 1 204 ? 32.193 6.550 -46.761 1.00 98.50 204 GLU A N 1
ATOM 1597 C CA . GLU A 1 204 ? 31.901 7.801 -47.468 1.00 98.50 204 GLU A CA 1
ATOM 1598 C C . GLU A 1 204 ? 33.161 8.652 -47.662 1.00 98.50 204 GLU A C 1
ATOM 1600 O O . GLU A 1 204 ? 33.432 9.121 -48.774 1.00 98.50 204 GLU A O 1
ATOM 1605 N N . ALA A 1 205 ? 33.988 8.789 -46.622 1.00 98.62 205 ALA A N 1
ATOM 1606 C CA . ALA A 1 205 ? 35.264 9.492 -46.712 1.00 98.62 205 ALA A CA 1
ATOM 1607 C C . ALA A 1 205 ? 36.216 8.841 -47.737 1.00 98.62 205 ALA A C 1
ATOM 1609 O O . ALA A 1 205 ? 36.844 9.543 -48.538 1.00 98.62 205 ALA A O 1
ATOM 1610 N N . GLN A 1 206 ? 36.300 7.504 -47.764 1.00 98.62 206 GLN A N 1
ATOM 1611 C CA . GLN A 1 206 ? 37.097 6.777 -48.760 1.00 98.62 206 GLN A CA 1
ATOM 1612 C C . GLN A 1 206 ? 36.571 6.979 -50.187 1.00 98.62 206 GLN A C 1
ATOM 1614 O O . GLN A 1 206 ? 37.357 7.264 -51.094 1.00 98.62 206 GLN A O 1
ATOM 1619 N N . CYS A 1 207 ? 35.255 6.896 -50.386 1.00 98.62 207 CYS A N 1
ATOM 1620 C CA . CYS A 1 207 ? 34.615 7.158 -51.674 1.00 98.62 207 CYS A CA 1
ATOM 1621 C C . CYS A 1 207 ? 34.904 8.577 -52.174 1.00 98.62 207 CYS A C 1
ATOM 1623 O O . CYS A 1 207 ? 35.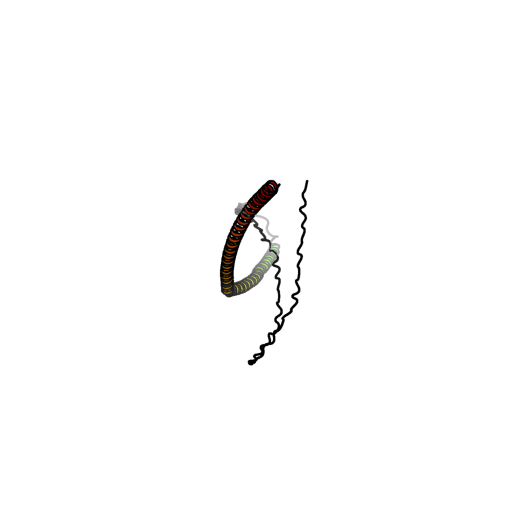253 8.762 -53.342 1.00 98.62 207 CYS A O 1
ATOM 1625 N N . ASN A 1 208 ? 34.811 9.577 -51.295 1.00 98.56 208 ASN A N 1
ATOM 1626 C CA . ASN A 1 208 ? 35.116 10.965 -51.637 1.00 98.56 208 ASN A CA 1
ATOM 1627 C C . ASN A 1 208 ? 36.587 11.134 -52.040 1.00 98.56 208 ASN A C 1
ATOM 1629 O O . ASN A 1 208 ? 36.873 11.775 -53.050 1.00 98.56 208 ASN A O 1
ATOM 1633 N N . LYS A 1 209 ? 37.519 10.491 -51.325 1.00 98.62 209 LYS A N 1
ATOM 1634 C CA . LYS A 1 209 ? 38.947 10.497 -51.672 1.00 98.62 209 LYS A CA 1
ATOM 1635 C C . LYS A 1 209 ? 39.216 9.894 -53.055 1.00 98.62 209 LYS A C 1
ATOM 1637 O O . LYS A 1 209 ? 39.938 10.497 -53.846 1.00 98.62 209 LYS A O 1
ATOM 1642 N N . LEU A 1 210 ? 38.635 8.730 -53.353 1.00 98.50 210 LEU A N 1
ATOM 1643 C CA . LEU A 1 210 ? 38.779 8.071 -54.657 1.00 98.50 210 LEU A CA 1
ATOM 1644 C C . LEU A 1 210 ? 38.168 8.907 -55.787 1.00 98.50 210 LEU A C 1
ATOM 1646 O O . LEU A 1 210 ? 38.748 8.995 -56.867 1.00 98.50 210 LEU A O 1
ATOM 1650 N N . ARG A 1 211 ? 37.027 9.561 -55.534 1.00 98.50 211 ARG A N 1
ATOM 1651 C CA . ARG A 1 211 ? 36.398 10.477 -56.493 1.00 98.50 211 ARG A CA 1
ATOM 1652 C C . ARG A 1 211 ? 37.330 11.641 -56.838 1.00 98.50 211 ARG A C 1
ATOM 1654 O O . ARG A 1 211 ? 37.539 11.892 -58.018 1.00 98.50 211 ARG A O 1
ATOM 1661 N N . SER A 1 212 ? 37.947 12.279 -55.841 1.00 98.62 212 SER A N 1
ATOM 1662 C CA . SER A 1 212 ? 38.917 13.359 -56.076 1.00 98.62 212 SER A CA 1
ATOM 1663 C C . SER A 1 212 ? 40.144 12.891 -56.863 1.00 98.62 212 SER A C 1
ATOM 1665 O O . SER A 1 212 ? 40.572 13.570 -57.791 1.00 98.62 212 SER A O 1
ATOM 1667 N N . GLN A 1 213 ? 40.694 11.715 -56.534 1.00 98.44 213 GLN A N 1
ATOM 1668 C CA . GLN A 1 213 ? 41.823 11.133 -57.273 1.00 98.44 213 GLN A CA 1
ATOM 1669 C C . GLN A 1 213 ? 41.471 10.853 -58.736 1.00 98.44 213 GLN A C 1
ATOM 1671 O O . GLN A 1 213 ? 42.271 11.124 -59.629 1.00 98.44 213 GLN A O 1
ATOM 1676 N N . ARG A 1 214 ? 40.266 10.332 -58.988 1.00 98.50 214 ARG A N 1
ATOM 1677 C CA . ARG A 1 214 ? 39.764 10.089 -60.340 1.00 98.50 214 ARG A CA 1
ATOM 1678 C C . ARG A 1 214 ? 39.657 11.387 -61.139 1.00 98.50 214 ARG A C 1
ATOM 1680 O O . ARG A 1 214 ? 40.169 11.427 -62.250 1.00 98.50 214 ARG A O 1
ATOM 1687 N N . THR A 1 215 ? 39.045 12.431 -60.577 1.00 98.50 215 THR A N 1
ATOM 1688 C CA . THR A 1 215 ? 38.927 13.736 -61.249 1.00 98.50 215 THR A CA 1
ATOM 1689 C C . THR A 1 215 ? 40.302 14.310 -61.594 1.00 98.50 215 THR A C 1
ATOM 1691 O O . THR A 1 215 ? 40.520 14.745 -62.718 1.00 98.50 215 THR A O 1
ATOM 1694 N N . GLN A 1 216 ? 41.269 14.215 -60.677 1.00 98.50 216 GLN A N 1
ATOM 1695 C CA . GLN A 1 216 ? 42.642 14.650 -60.936 1.00 98.50 216 GLN A CA 1
ATOM 1696 C C . GLN A 1 216 ? 43.309 13.862 -62.080 1.00 98.50 216 GLN A C 1
ATOM 1698 O O . GLN A 1 216 ? 44.015 14.442 -62.902 1.00 98.50 216 GLN A O 1
ATOM 1703 N N . ALA A 1 217 ? 43.105 12.543 -62.147 1.00 98.19 217 ALA A N 1
ATOM 1704 C CA . ALA A 1 217 ? 43.646 11.715 -63.226 1.00 98.19 217 ALA A CA 1
ATOM 1705 C C . ALA A 1 217 ? 42.988 12.024 -64.584 1.00 98.19 217 ALA A C 1
ATOM 1707 O O . ALA A 1 217 ? 43.679 12.069 -65.600 1.00 98.19 217 ALA A O 1
ATOM 1708 N N . GLU A 1 218 ? 41.675 12.269 -64.603 1.00 98.06 218 GLU A N 1
ATOM 1709 C CA . GLU A 1 218 ? 40.933 12.694 -65.800 1.00 98.06 218 GLU A CA 1
ATOM 1710 C C . GLU A 1 218 ? 41.452 14.046 -66.331 1.00 98.06 218 GLU A C 1
ATOM 1712 O O . GLU A 1 218 ? 41.679 14.188 -67.532 1.00 98.06 218 GLU A O 1
ATOM 1717 N N . GLU A 1 219 ? 41.739 15.009 -65.448 1.00 97.88 219 GLU A N 1
ATOM 1718 C CA . GLU A 1 219 ? 42.365 16.288 -65.821 1.00 97.88 219 GLU A CA 1
ATOM 1719 C C . GLU A 1 219 ? 43.780 16.105 -66.391 1.00 97.88 219 GLU A C 1
ATOM 1721 O O . GLU A 1 219 ? 44.136 16.730 -67.392 1.00 97.88 219 GLU A O 1
ATOM 1726 N N . GLN A 1 220 ? 44.598 15.235 -65.785 1.00 97.94 220 GLN A N 1
ATOM 1727 C CA . GLN A 1 220 ? 45.938 14.932 -66.298 1.00 97.94 220 GLN A CA 1
ATOM 1728 C C . GLN A 1 220 ? 45.898 14.294 -67.690 1.00 97.94 220 GLN A C 1
ATOM 1730 O O . GLN A 1 220 ? 46.721 14.648 -68.531 1.00 97.94 220 GLN A O 1
ATOM 1735 N N . LEU A 1 221 ? 44.947 13.390 -67.943 1.00 97.50 221 LEU A N 1
ATOM 1736 C CA . LEU A 1 221 ? 44.750 12.779 -69.260 1.00 97.50 221 LEU A CA 1
ATOM 1737 C C . LEU A 1 221 ? 44.379 13.823 -70.319 1.00 97.50 221 LEU A C 1
ATOM 1739 O O . LEU A 1 221 ? 45.013 13.854 -71.369 1.00 97.50 221 LEU A O 1
ATOM 1743 N N . CYS A 1 222 ? 43.440 14.722 -70.013 1.00 97.25 222 CYS A N 1
ATOM 1744 C CA . CYS A 1 222 ? 43.033 15.801 -70.920 1.00 97.25 222 CYS A CA 1
ATOM 1745 C C . CYS A 1 222 ? 44.218 16.701 -71.326 1.00 97.25 222 CYS A C 1
ATOM 1747 O O . CYS A 1 222 ? 44.369 17.064 -72.489 1.00 97.25 222 CYS A O 1
ATOM 1749 N N . ASN A 1 223 ? 45.119 17.003 -70.386 1.00 96.94 223 ASN A N 1
ATOM 1750 C CA . ASN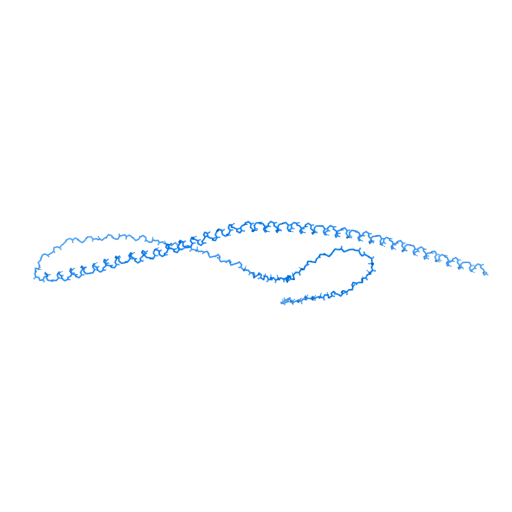 A 1 223 ? 46.305 17.820 -70.659 1.00 96.94 223 ASN A CA 1
ATOM 1751 C C . ASN A 1 223 ? 47.362 17.127 -71.537 1.00 96.94 223 ASN A C 1
ATOM 1753 O O . ASN A 1 223 ? 48.190 17.818 -72.119 1.00 96.94 223 ASN A O 1
ATOM 1757 N N . MET A 1 224 ? 47.381 15.791 -71.610 1.00 96.56 224 MET A N 1
ATOM 1758 C CA . MET A 1 224 ? 48.335 15.048 -72.448 1.00 96.56 224 MET A CA 1
ATOM 1759 C C . MET A 1 224 ? 47.865 14.879 -73.899 1.00 96.56 224 MET A C 1
ATOM 1761 O O . MET A 1 224 ? 48.672 14.524 -74.754 1.00 96.56 224 MET A O 1
ATOM 1765 N N . GLU A 1 225 ? 46.577 15.090 -74.178 1.00 94.69 225 GLU A N 1
ATOM 1766 C CA . GLU A 1 225 ? 46.004 14.976 -75.526 1.00 94.69 225 GLU A CA 1
ATOM 1767 C C . GLU A 1 225 ? 46.171 16.255 -76.372 1.00 94.69 225 GLU A C 1
ATOM 1769 O O . GLU A 1 225 ? 45.900 16.231 -77.574 1.00 94.69 225 GLU A O 1
ATOM 1774 N N . HIS A 1 226 ? 46.637 17.351 -75.764 1.00 83.81 226 HIS A N 1
ATOM 1775 C CA . HIS A 1 226 ? 46.879 18.654 -76.395 1.00 83.81 226 HIS A CA 1
ATOM 1776 C C . HIS A 1 226 ? 48.357 18.891 -76.723 1.00 83.81 226 HIS A C 1
ATOM 1778 O O . HIS A 1 226 ? 48.613 19.464 -77.809 1.00 83.81 226 HIS A O 1
#

Radius of gyration: 54.45 Å; Cα contacts (8 Å, |Δi|>4): 0; chains: 1; bounding box: 96×67×176 Å

Foldseek 3Di:
DDDDDDDDDDPPDDDDDDDDDDPDDDDDDDDDDDDDDDDDDDDPPPPPPPPDPDPPPPPPPPPPDDPPPPDPDDDDDDDDDDDDDDDDDDDDCPVVVVVVVVVVVVVVVVVVVVVVVVVVVVVVVVVVVVVVVVVVVVVVVVVVVVVVVCVVVVVVVVVVVVVVVVVVVVVVVVVVVVVVVVVVVVVVVVVVVVVVVVVVVVVVVVVVVVVVVVVVVVVVVVVVVD

Sequence (226 aa):
MRLILDDDSSTESRAVASRERSTREAGPEANMIKEKEASAGKRPWTSEVRSTPVEPSRAIRKDKGKAVLMEKVSPRQDEVPSAGEDTSAEESQSQAFNATDVLCVQVLQKRLAEEVEKPRYSEKAYEGLREEVERAKCVTVNLLSRLEACRPAYNAESLRVDELTAAEEKKEQEYDTELAARAKKLAEYEASRISDLELIEKLEAQCNKLRSQRTQAEEQLCNMEH

Secondary structure (DSSP, 8-state):
-------------------------------------------------------------------------PPPPPPPPPP-------SS-TTTHHHHHHHHHHHHHHHHHHHHHHHHHHHHHHHHHHHHHHHHHHHHHHHHHHHHHHHHHHHHHHHHHHHHHHHHHHHHHHHHHHHHHHHHHHHHHHHHHHHHHHHHHHHHHHHHHHHHHHHHHHHHHHHH--

Organism: NCBI:txid1480154

Solvent-accessible surface area (backbone atoms only — not comparable to full-atom values): 14797 Å² total; per-residue (Å²): 137,86,83,82,82,83,88,79,89,78,85,85,79,82,80,78,81,84,79,85,78,84,82,79,81,87,76,91,77,90,84,89,82,90,81,87,80,82,80,77,83,74,76,84,80,81,79,79,74,78,77,72,84,77,75,83,82,81,76,85,76,79,79,75,79,77,82,78,78,78,78,82,77,76,85,78,82,80,81,79,86,77,91,78,90,83,92,88,82,83,90,82,57,85,74,62,54,63,61,52,53,54,51,50,52,52,52,50,53,52,51,51,54,53,59,63,51,51,59,60,56,52,50,55,53,52,51,54,52,52,52,51,53,53,53,52,50,54,52,50,54,52,53,51,53,51,52,61,68,46,45,62,58,54,53,53,50,53,52,53,51,53,54,49,51,56,54,47,56,53,48,53,54,50,50,52,52,51,50,53,55,52,52,51,53,50,52,54,50,50,53,51,52,52,54,51,50,56,51,50,54,54,50,51,54,51,52,54,52,52,50,54,53,49,52,54,51,53,54,55,52,58,64,72,78,110

pLDDT: mean 79.16, std 20.66, range [43.06, 98.75]

Mean predicted aligned error: 18.14 Å